Protein AF-A0A8S1ILT7-F1 (afdb_monomer_lite)

pLDDT: mean 79.47, std 19.2, range [24.28, 98.06]

Foldseek 3Di:
DDDDDDDPPDDDDDDDDDDDDDDDDDDDDDPDDPDFFFLVNLCVVVVLVVQCVLCVLLVNNVVSVDDPQQKEAAREHPPQVQVVQVVVVHHVVLCVVFSLVSNLSNQLRQQRIFDQDPVVSHYDWPVNDDAQDWTATSHPPRFTWGWHADPVGWIWTDAAPGIWTFPATFSDGRNYGYTYTHHGDDHYPCSVVSVVVSPPPDPDQWDKDKDPLWDFDAAFDDKDAADDPVVLVVVQSVDPQFFKKKAQQDCVAFDDDPDDGHHHRIMTGGHDPCVVVVHDTHTPDRDPPRRMMMIGIDD

InterPro domains:
  IPR000782 FAS1 domain [PF02469] (47-187)
  IPR000782 FAS1 domain [PS50213] (35-185)
  IPR003609 PAN/Apple domain [PF14295] (225-255)
  IPR036378 FAS1 domain superfamily [G3DSA:2.30.180.10] (38-191)
  IPR036378 FAS1 domain superfamily [SSF82153] (40-188)

Structure (mmCIF, N/CA/C/O backbone):
data_AF-A0A8S1ILT7-F1
#
_entry.id   AF-A0A8S1ILT7-F1
#
loop_
_atom_site.group_PDB
_atom_site.id
_atom_site.type_symbol
_atom_site.label_atom_id
_atom_site.label_alt_id
_atom_site.label_comp_id
_atom_site.label_asym_id
_atom_site.label_entity_id
_atom_site.label_seq_id
_atom_site.pdbx_PDB_ins_code
_atom_site.Cartn_x
_atom_site.Cartn_y
_atom_site.Cartn_z
_atom_site.occupancy
_atom_site.B_iso_or_equiv
_atom_site.auth_seq_id
_atom_site.auth_comp_id
_atom_site.auth_asym_id
_atom_site.auth_atom_id
_atom_site.pdbx_PDB_model_num
ATOM 1 N N . MET A 1 1 ? -38.946 -2.086 31.628 1.00 33.66 1 MET A N 1
ATOM 2 C CA . MET A 1 1 ? -38.217 -2.003 30.345 1.00 33.66 1 MET A CA 1
ATOM 3 C C . MET A 1 1 ? -38.531 -0.660 29.712 1.00 33.66 1 MET A C 1
ATOM 5 O O . MET A 1 1 ? -39.671 -0.426 29.343 1.00 33.66 1 MET A O 1
ATOM 9 N N . LEU A 1 2 ? -37.546 0.233 29.681 1.00 24.28 2 LEU A N 1
ATOM 10 C CA . LEU A 1 2 ? -37.591 1.554 29.051 1.00 24.28 2 LEU A CA 1
ATOM 11 C C . LEU A 1 2 ? -36.511 1.543 27.962 1.00 24.28 2 LEU A C 1
ATOM 13 O O . LEU A 1 2 ? -35.368 1.241 28.306 1.00 24.28 2 LEU A O 1
ATOM 17 N N . PRO A 1 3 ? -36.816 1.836 26.688 1.00 29.77 3 PRO A N 1
ATOM 18 C CA . PRO A 1 3 ? -35.776 2.026 25.694 1.00 29.77 3 PRO A CA 1
ATOM 19 C C . PRO A 1 3 ? -35.322 3.491 25.675 1.00 29.77 3 PRO A C 1
ATOM 21 O O . PRO A 1 3 ? -36.123 4.426 25.633 1.00 29.77 3 PRO A O 1
ATOM 24 N N . ILE A 1 4 ? -34.003 3.657 25.725 1.00 27.45 4 ILE A N 1
ATOM 25 C CA . ILE A 1 4 ? -33.268 4.919 25.660 1.00 27.45 4 ILE A CA 1
ATOM 26 C C . ILE A 1 4 ? -33.321 5.441 24.215 1.00 27.45 4 ILE A C 1
ATOM 28 O O . ILE A 1 4 ? -32.916 4.750 23.283 1.00 27.45 4 ILE A O 1
ATOM 32 N N . ARG A 1 5 ? -33.824 6.668 24.026 1.00 27.41 5 ARG A N 1
ATOM 33 C CA . ARG A 1 5 ? -33.694 7.438 22.778 1.00 27.41 5 ARG A CA 1
ATOM 34 C C . ARG A 1 5 ? -32.297 8.061 22.734 1.00 27.41 5 ARG A C 1
ATOM 36 O O . ARG A 1 5 ? -32.003 8.920 23.560 1.00 27.41 5 ARG A O 1
ATOM 43 N N . LEU A 1 6 ? -31.472 7.682 21.758 1.00 28.53 6 LEU A N 1
ATOM 44 C CA . LEU A 1 6 ? -30.307 8.477 21.364 1.00 28.53 6 LEU A CA 1
ATOM 45 C C . LEU A 1 6 ? -30.763 9.544 20.361 1.00 28.53 6 LEU A C 1
ATOM 47 O O . LEU A 1 6 ? -31.364 9.236 19.332 1.00 28.53 6 LEU A O 1
ATOM 51 N N . SER A 1 7 ? -30.537 10.802 20.732 1.00 29.34 7 SER A N 1
ATOM 52 C CA . SER A 1 7 ? -30.836 11.999 19.947 1.00 29.34 7 SER A CA 1
ATOM 53 C C . SER A 1 7 ? -29.782 12.188 18.852 1.00 29.34 7 SER A C 1
ATOM 55 O O . SER A 1 7 ? -28.595 12.287 19.151 1.00 29.34 7 SER A O 1
ATOM 57 N N . LEU A 1 8 ? -30.225 12.249 17.594 1.00 34.25 8 LEU A N 1
ATOM 58 C CA . LEU A 1 8 ? -29.462 12.736 16.440 1.00 34.25 8 LEU A CA 1
ATOM 59 C C . LEU A 1 8 ? -30.001 14.125 16.072 1.00 34.25 8 LEU A C 1
ATOM 61 O O . LEU A 1 8 ? -30.719 14.293 15.089 1.00 34.25 8 LEU A O 1
ATOM 65 N N . GLU A 1 9 ? -29.692 15.127 16.884 1.00 33.31 9 GLU A N 1
ATOM 66 C CA . GLU A 1 9 ? -29.909 16.532 16.543 1.00 33.31 9 GLU A CA 1
ATOM 67 C C . GLU A 1 9 ? -28.537 17.178 16.352 1.00 33.31 9 GLU A C 1
ATOM 69 O O . GLU A 1 9 ? -27.823 17.339 17.335 1.00 33.31 9 GLU A O 1
ATOM 74 N N . ASN A 1 10 ? -28.151 17.469 15.095 1.00 30.06 10 ASN A N 1
ATOM 75 C CA . ASN A 1 10 ? -27.367 18.655 14.669 1.00 30.06 10 ASN A CA 1
ATOM 76 C C . ASN A 1 10 ? -26.699 18.544 13.277 1.00 30.06 10 ASN A C 1
ATOM 78 O O . ASN A 1 10 ? -25.595 19.041 13.081 1.00 30.06 10 ASN A O 1
ATOM 82 N N . TYR A 1 11 ? -27.379 18.006 12.259 1.00 33.50 11 TYR A N 1
ATOM 83 C CA . TYR A 1 11 ? -26.944 18.195 10.865 1.00 33.50 11 TYR A CA 1
ATOM 84 C C . TYR A 1 11 ? -28.116 18.693 10.015 1.00 33.50 11 TYR A C 1
ATOM 86 O O . TYR A 1 11 ? -28.945 17.922 9.539 1.00 33.50 11 TYR A O 1
ATOM 94 N N . LYS A 1 12 ? -28.231 20.022 9.883 1.00 25.25 12 LYS A N 1
ATOM 95 C CA . LYS A 1 12 ? -29.233 20.677 9.032 1.00 25.25 12 LYS A CA 1
ATOM 96 C C . LYS A 1 12 ? -28.671 20.868 7.621 1.00 25.25 12 LYS A C 1
ATOM 98 O O . LYS A 1 12 ? -27.901 21.794 7.388 1.00 25.25 12 LYS A O 1
ATOM 103 N N . CYS A 1 13 ? -29.121 20.054 6.670 1.00 29.28 13 CYS A N 1
ATOM 104 C CA . CYS A 1 13 ? -29.153 20.447 5.262 1.00 29.28 13 CYS A CA 1
ATOM 105 C C . CYS A 1 13 ? -30.395 21.323 5.048 1.00 29.28 13 CYS A C 1
ATOM 107 O O . CYS A 1 13 ? -31.518 20.868 5.259 1.00 29.28 13 CYS A O 1
ATOM 109 N N . ASN A 1 14 ? -30.213 22.585 4.655 1.00 32.44 14 ASN A N 1
ATOM 110 C CA . ASN A 1 14 ? -31.325 23.448 4.252 1.00 32.44 14 ASN A CA 1
ATOM 111 C C . ASN A 1 14 ? -31.826 23.012 2.869 1.00 32.44 14 ASN A C 1
ATOM 113 O O . ASN A 1 14 ? -31.239 23.392 1.859 1.00 32.44 14 ASN A O 1
ATOM 117 N N . LEU A 1 15 ? -32.911 22.237 2.818 1.00 36.53 15 LEU A N 1
ATOM 118 C CA . LEU A 1 15 ? -33.649 21.951 1.586 1.00 36.53 15 LEU A CA 1
ATOM 119 C C . LEU A 1 15 ? -35.161 22.080 1.824 1.00 36.53 15 LEU A C 1
ATOM 121 O O . LEU A 1 15 ? -35.660 21.833 2.920 1.00 36.53 15 LEU A O 1
ATOM 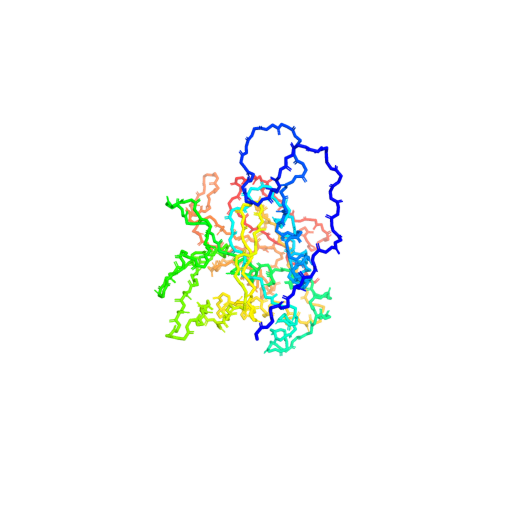125 N N . SER A 1 16 ? -35.860 22.539 0.782 1.00 30.39 16 SER A N 1
ATOM 126 C CA . SER A 1 16 ? -37.288 22.885 0.774 1.00 30.39 16 SER A CA 1
ATOM 127 C C . SER A 1 16 ? -38.207 21.693 1.126 1.00 30.39 16 SER A C 1
ATOM 129 O O . SER A 1 16 ? -37.784 20.542 1.012 1.00 30.39 16 SER A O 1
ATOM 131 N N . PRO A 1 17 ? -39.468 21.937 1.539 1.00 34.69 17 PRO A N 1
ATOM 132 C CA . PRO A 1 17 ? -40.251 21.046 2.405 1.00 34.69 17 PRO A CA 1
ATOM 133 C C . PRO A 1 17 ? -40.881 19.818 1.722 1.00 34.69 17 PRO A C 1
ATOM 135 O O . PRO A 1 17 ? -41.864 19.275 2.216 1.00 34.69 17 PRO A O 1
ATOM 138 N N . SER A 1 18 ? -40.331 19.334 0.612 1.00 31.25 18 SER A N 1
ATOM 139 C CA . SER A 1 18 ? -40.878 18.175 -0.095 1.00 31.25 18 SER A CA 1
ATOM 140 C C . SER A 1 18 ? -39.788 17.219 -0.570 1.00 31.25 18 SER A C 1
ATOM 142 O O . SER A 1 18 ? -39.565 17.107 -1.768 1.00 31.25 18 SER A O 1
ATOM 144 N N . MET A 1 19 ? -39.101 16.534 0.348 1.00 30.20 19 MET A N 1
ATOM 145 C CA . MET A 1 19 ? -38.668 15.142 0.143 1.00 30.20 19 MET A CA 1
ATOM 146 C C . MET A 1 19 ? -37.999 14.571 1.397 1.00 30.20 19 MET A C 1
ATOM 148 O O . MET A 1 19 ? -37.060 15.116 1.969 1.00 30.20 19 MET A O 1
ATOM 152 N N . THR A 1 20 ? -38.545 13.443 1.823 1.00 33.09 20 THR A N 1
ATOM 153 C CA . THR A 1 20 ? -38.159 12.629 2.968 1.00 33.09 20 THR A CA 1
ATOM 154 C C . THR A 1 20 ? -36.851 11.884 2.679 1.00 33.09 20 THR A C 1
ATOM 156 O O . THR A 1 20 ? -36.783 11.172 1.688 1.00 33.09 20 THR A O 1
ATOM 159 N N . ARG A 1 21 ? -35.860 12.015 3.577 1.00 35.75 21 ARG A N 1
ATOM 160 C CA . ARG A 1 21 ? -34.699 11.121 3.816 1.00 35.75 21 ARG A CA 1
ATOM 161 C C . ARG A 1 21 ? -33.976 10.552 2.578 1.00 35.75 21 ARG A C 1
ATOM 163 O O . ARG A 1 21 ? -34.392 9.537 2.034 1.00 35.75 21 ARG A O 1
ATOM 170 N N . CYS A 1 22 ? -32.777 11.055 2.279 1.00 32.94 22 CYS A N 1
ATOM 171 C CA . CYS A 1 22 ? -31.805 10.282 1.498 1.00 32.94 22 CYS A CA 1
ATOM 172 C C . CYS A 1 22 ? -31.135 9.234 2.402 1.00 32.94 22 CYS A C 1
ATOM 174 O O . CYS A 1 22 ? -30.107 9.494 3.021 1.00 32.94 22 CYS A O 1
ATOM 176 N N . ALA A 1 23 ? -31.747 8.055 2.494 1.00 39.69 23 ALA A N 1
ATOM 177 C CA . ALA A 1 23 ? -31.065 6.820 2.850 1.00 39.69 23 ALA A CA 1
ATOM 178 C C . ALA A 1 23 ? -30.830 6.036 1.550 1.00 39.69 23 ALA A C 1
ATOM 180 O O . ALA A 1 23 ? -31.793 5.590 0.938 1.00 39.69 23 ALA A O 1
ATOM 181 N N . GLY A 1 24 ? -29.566 5.878 1.151 1.00 41.56 24 GLY A N 1
ATOM 182 C CA . GLY A 1 24 ? -29.148 4.954 0.091 1.00 41.56 24 GLY A CA 1
ATOM 183 C C . GLY A 1 24 ? -29.362 5.424 -1.357 1.00 41.56 24 GLY A C 1
ATOM 184 O O . GLY A 1 24 ? -30.447 5.832 -1.746 1.00 41.56 24 GLY A O 1
ATOM 185 N N . PHE A 1 25 ? -28.297 5.257 -2.149 1.00 35.91 25 PHE A N 1
ATOM 186 C CA . PHE A 1 25 ? -28.194 5.333 -3.614 1.00 35.91 25 PHE A CA 1
ATOM 187 C C . PHE A 1 25 ? -28.337 6.709 -4.292 1.00 35.91 25 PHE A C 1
ATOM 189 O O . PHE A 1 25 ? -29.427 7.210 -4.544 1.00 35.91 25 PHE A O 1
ATOM 196 N N . CYS A 1 26 ? -27.195 7.244 -4.740 1.00 37.19 26 CYS A N 1
ATOM 197 C CA . CYS A 1 26 ? -27.122 8.169 -5.871 1.00 37.19 26 CYS A CA 1
ATOM 198 C C . CYS A 1 26 ? -26.646 7.384 -7.103 1.00 37.19 26 CYS A C 1
ATOM 200 O O . CYS A 1 26 ? -25.460 7.077 -7.212 1.00 37.19 26 CYS A O 1
ATOM 202 N N . GLN A 1 27 ? -27.538 7.095 -8.056 1.00 33.69 27 GLN A N 1
ATOM 203 C CA . GLN A 1 27 ? -27.125 6.792 -9.427 1.00 33.69 27 GLN A CA 1
ATOM 204 C C . GLN A 1 27 ? -27.849 7.670 -10.460 1.00 33.69 27 GLN A C 1
ATOM 206 O O . GLN A 1 27 ? -29.024 7.488 -10.745 1.00 33.69 27 GLN A O 1
ATOM 211 N N . ILE A 1 28 ? -27.015 8.546 -11.040 1.00 51.72 28 ILE A N 1
ATOM 212 C CA . ILE A 1 28 ? -26.880 8.977 -12.444 1.00 51.72 28 ILE A CA 1
ATOM 213 C C . ILE A 1 28 ? -27.987 9.867 -13.028 1.00 51.72 28 ILE A C 1
ATOM 215 O O . ILE A 1 28 ? -29.174 9.653 -12.850 1.00 51.72 28 ILE A O 1
ATOM 219 N N . THR A 1 29 ? -27.532 10.832 -13.835 1.00 40.16 29 THR A N 1
ATOM 220 C CA . THR A 1 29 ? -28.280 11.820 -14.627 1.00 40.16 29 THR A CA 1
ATOM 221 C C . THR A 1 29 ? -28.810 13.012 -13.839 1.00 40.16 29 THR A C 1
ATOM 223 O O . THR A 1 29 ? -29.983 13.098 -13.528 1.00 40.16 29 THR A O 1
ATOM 226 N N . CYS A 1 30 ? -27.934 13.970 -13.543 1.00 35.50 30 CYS A N 1
ATOM 227 C CA . CYS A 1 30 ? -28.141 15.394 -13.832 1.00 35.50 30 CYS A CA 1
ATOM 228 C C . CYS A 1 30 ? -26.902 16.160 -13.361 1.00 35.50 30 CYS A C 1
ATOM 230 O O . CYS A 1 30 ? -26.349 15.882 -12.299 1.00 35.50 30 CYS A O 1
ATOM 232 N N . GLY A 1 31 ? -26.424 17.097 -14.178 1.00 39.88 31 GLY A N 1
ATOM 233 C CA . GLY A 1 31 ? -25.316 17.967 -13.803 1.00 39.88 31 GLY A CA 1
ATOM 234 C C . GLY A 1 31 ? -25.598 18.666 -12.469 1.00 39.88 31 GLY A C 1
ATOM 235 O O . GLY A 1 31 ? -26.679 19.215 -12.285 1.00 39.88 31 GLY A O 1
ATOM 236 N N . ARG A 1 32 ? -24.601 18.650 -11.574 1.00 44.56 32 ARG A N 1
ATOM 237 C CA . ARG A 1 32 ? -24.590 19.247 -10.222 1.00 44.56 32 ARG A CA 1
ATOM 238 C C . ARG A 1 32 ? -25.516 18.584 -9.188 1.00 44.56 32 ARG A C 1
ATOM 240 O O . ARG A 1 32 ? -26.501 19.171 -8.755 1.00 44.56 32 ARG A O 1
ATOM 247 N N . CYS A 1 33 ? -25.113 17.415 -8.693 1.00 46.97 33 CYS A N 1
ATOM 248 C CA . CYS A 1 33 ? -25.454 16.986 -7.333 1.00 46.97 33 CYS A CA 1
ATOM 249 C C . CYS A 1 33 ? -24.202 17.087 -6.449 1.00 46.97 33 CYS A C 1
ATOM 251 O O . CYS A 1 33 ? -23.220 16.400 -6.716 1.00 46.97 33 CYS A O 1
ATOM 253 N N . ASP A 1 34 ? -24.252 17.876 -5.375 1.00 54.28 34 ASP A N 1
ATOM 254 C CA . ASP A 1 34 ? -23.184 17.991 -4.361 1.00 54.28 34 ASP A CA 1
ATOM 255 C C . ASP A 1 34 ? -23.211 16.846 -3.317 1.00 54.28 34 ASP A C 1
ATOM 257 O O . ASP A 1 34 ? -22.912 17.049 -2.143 1.00 54.28 34 ASP A O 1
ATOM 261 N N . CYS A 1 35 ? -23.633 15.625 -3.668 1.00 58.59 35 CYS A N 1
ATOM 262 C CA . CYS A 1 35 ? -24.046 14.641 -2.649 1.00 58.59 35 CYS A CA 1
ATOM 263 C C . CYS A 1 35 ? -23.540 13.213 -2.870 1.00 58.59 35 CYS A C 1
ATOM 265 O O . CYS A 1 35 ? -24.314 12.260 -2.811 1.00 58.59 35 CYS A O 1
ATOM 267 N N . CYS A 1 36 ? -22.235 13.037 -3.067 1.00 70.25 36 CYS A N 1
ATOM 268 C CA . CYS A 1 36 ? -21.615 11.727 -2.891 1.00 70.25 36 CYS A CA 1
ATOM 269 C C . CYS A 1 36 ? -20.354 11.867 -2.040 1.00 70.25 36 CYS A C 1
ATOM 271 O O . CYS A 1 36 ? -19.424 12.574 -2.424 1.00 70.25 36 CYS A O 1
ATOM 273 N N . ARG A 1 37 ? -20.330 11.226 -0.864 1.00 83.25 37 ARG A N 1
ATOM 274 C CA . ARG A 1 37 ? -19.165 11.266 0.032 1.00 83.25 37 ARG A CA 1
ATOM 275 C C . ARG A 1 37 ? -17.999 10.545 -0.640 1.00 83.25 37 ARG A C 1
ATOM 277 O O . ARG A 1 37 ? -18.145 9.411 -1.099 1.00 83.25 37 ARG A O 1
ATOM 284 N N . THR A 1 38 ? -16.855 11.214 -0.709 1.00 90.06 38 THR A N 1
ATOM 285 C CA . THR A 1 38 ? -15.593 10.600 -1.130 1.00 90.06 38 THR A CA 1
ATOM 286 C C . THR A 1 38 ? -15.109 9.628 -0.054 1.00 90.06 38 THR A C 1
ATOM 288 O O . THR A 1 38 ? -15.512 9.736 1.106 1.00 90.06 38 THR A O 1
ATOM 291 N N . LEU A 1 39 ? -14.222 8.696 -0.412 1.00 92.00 39 LEU A N 1
ATOM 292 C CA . LEU A 1 39 ? -13.581 7.811 0.569 1.00 92.00 39 LEU A CA 1
ATOM 293 C C . LEU A 1 39 ? -12.819 8.624 1.624 1.00 92.00 39 LEU A C 1
ATOM 295 O O . LEU A 1 39 ? -12.846 8.274 2.798 1.00 92.00 39 LEU A O 1
ATOM 299 N N . ARG A 1 40 ? -12.249 9.775 1.238 1.00 93.19 40 ARG A N 1
ATOM 300 C CA . ARG A 1 40 ? -11.671 10.741 2.181 1.00 93.19 40 ARG A CA 1
ATOM 301 C C . ARG A 1 40 ? -12.679 11.243 3.210 1.00 93.19 40 ARG A C 1
ATOM 303 O O . ARG A 1 40 ? -12.379 11.225 4.396 1.00 93.19 40 ARG A O 1
ATOM 310 N N . ASN A 1 41 ? -13.849 11.710 2.773 1.00 91.44 41 ASN A N 1
ATOM 311 C CA . ASN A 1 41 ? -14.853 12.249 3.693 1.00 91.44 41 ASN A CA 1
ATOM 312 C C . ASN A 1 41 ? -15.340 11.163 4.656 1.00 91.44 41 ASN A C 1
ATOM 314 O O . ASN A 1 41 ? -15.490 11.424 5.843 1.00 91.44 41 ASN A O 1
ATOM 318 N N . VAL A 1 42 ? -15.534 9.940 4.152 1.00 93.81 42 VAL A N 1
ATOM 319 C CA . VAL A 1 42 ? -15.883 8.791 4.996 1.00 93.81 42 VAL A CA 1
ATOM 320 C C . VAL A 1 42 ? -14.786 8.524 6.022 1.00 93.81 42 VAL A C 1
ATOM 322 O O . VAL A 1 42 ? -15.084 8.485 7.206 1.00 93.81 42 VAL A O 1
ATOM 325 N N . ALA A 1 43 ? -13.525 8.424 5.600 1.00 95.88 43 ALA A N 1
ATOM 326 C CA . ALA A 1 43 ? -12.408 8.194 6.510 1.00 95.88 43 ALA A CA 1
ATOM 327 C C . ALA A 1 43 ? -12.307 9.275 7.602 1.00 95.88 43 ALA A C 1
ATOM 329 O O . ALA A 1 43 ? -12.149 8.942 8.772 1.00 95.88 43 ALA A O 1
ATOM 330 N N . THR A 1 44 ? -12.453 10.554 7.247 1.00 94.25 44 THR A N 1
ATOM 331 C CA . THR A 1 44 ? -12.422 11.666 8.211 1.00 94.25 44 THR A CA 1
ATOM 332 C C . THR A 1 44 ? -13.560 11.586 9.228 1.00 94.25 44 THR A C 1
ATOM 334 O O . THR A 1 44 ? -13.316 11.741 10.423 1.00 94.25 44 THR A O 1
ATOM 337 N N . ASP A 1 45 ? -14.789 11.326 8.777 1.00 93.62 45 ASP A N 1
ATOM 338 C CA . ASP A 1 45 ? -15.964 11.266 9.656 1.00 93.62 45 ASP A CA 1
ATOM 339 C C . ASP A 1 45 ? -15.921 10.049 10.597 1.00 93.62 45 ASP A C 1
ATOM 341 O O . ASP A 1 45 ? -16.395 10.126 11.728 1.00 93.62 45 ASP A O 1
ATOM 345 N N . GLU A 1 46 ? -15.312 8.945 10.153 1.00 95.75 46 GLU A N 1
ATOM 346 C CA . GLU A 1 46 ? -15.059 7.746 10.967 1.00 95.75 46 GLU A CA 1
ATOM 347 C C . GLU A 1 46 ? -13.790 7.874 11.836 1.00 95.75 46 GLU A C 1
ATOM 349 O O . GLU A 1 46 ? -13.383 6.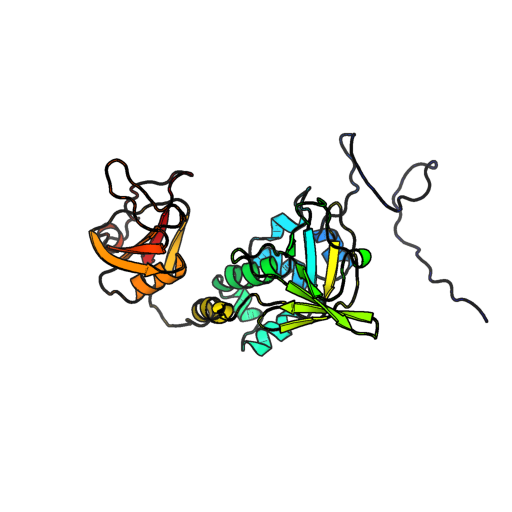929 12.508 1.00 95.75 46 GLU A O 1
ATOM 354 N N . GLY A 1 47 ? -13.137 9.042 11.835 1.00 95.94 47 GLY A N 1
ATOM 355 C CA . GLY A 1 47 ? -11.969 9.317 12.667 1.00 95.94 47 GLY A CA 1
ATOM 356 C C . GLY A 1 47 ? -10.677 8.636 12.208 1.00 95.94 47 GLY A C 1
ATOM 357 O O . GLY A 1 47 ? -9.736 8.567 12.989 1.00 95.94 47 GLY A O 1
ATOM 358 N N . LEU A 1 48 ? -10.584 8.170 10.961 1.00 96.88 48 LEU A N 1
ATOM 359 C CA . LEU A 1 48 ? -9.417 7.489 10.380 1.00 96.88 48 LEU A CA 1
ATOM 360 C C . LEU A 1 48 ? -8.384 8.485 9.821 1.00 96.88 48 LEU A C 1
ATOM 362 O O . LEU A 1 48 ? -7.931 8.376 8.680 1.00 96.88 48 LEU A O 1
ATOM 366 N N . SER A 1 49 ? -8.019 9.499 10.605 1.00 95.00 49 SER A N 1
ATOM 367 C CA . SER A 1 49 ? -7.078 10.544 10.176 1.00 95.00 49 SER A CA 1
ATOM 368 C C . SER A 1 49 ? -5.694 9.996 9.819 1.00 95.00 49 SER A C 1
ATOM 370 O O . SER A 1 49 ? -5.045 10.520 8.918 1.00 95.00 49 SER A O 1
ATOM 372 N N . GLU A 1 50 ? -5.255 8.929 10.490 1.00 93.94 50 GLU A N 1
ATOM 373 C CA . GLU A 1 50 ? -3.972 8.272 10.216 1.00 93.94 50 GLU A CA 1
ATOM 374 C C . GLU A 1 50 ? -3.965 7.572 8.851 1.00 93.94 50 GLU A C 1
ATOM 376 O O . GLU A 1 50 ? -2.993 7.677 8.107 1.00 93.94 50 GLU A O 1
ATOM 381 N N . LEU A 1 51 ? -5.081 6.936 8.478 1.00 95.62 51 LEU A N 1
ATOM 382 C CA . LEU A 1 51 ? -5.267 6.360 7.146 1.00 95.62 51 LEU A CA 1
ATOM 383 C C . LEU A 1 51 ? -5.179 7.449 6.072 1.00 95.62 51 LEU A C 1
ATOM 385 O O . LEU A 1 51 ? -4.450 7.299 5.094 1.00 95.62 51 LEU A O 1
ATOM 389 N N . VAL A 1 52 ? -5.898 8.563 6.260 1.00 94.69 52 VAL A N 1
ATOM 390 C CA . VAL A 1 52 ? -5.868 9.693 5.317 1.00 94.69 52 VAL A CA 1
ATOM 391 C C . VAL A 1 52 ? -4.443 10.227 5.165 1.00 94.69 52 VAL A C 1
ATOM 393 O O . VAL A 1 52 ? -3.982 10.412 4.042 1.00 94.69 52 VAL A O 1
ATOM 396 N N . TRP A 1 53 ? -3.729 10.422 6.273 1.00 92.19 53 TRP A N 1
ATOM 397 C CA . TRP A 1 53 ? -2.334 10.865 6.276 1.00 92.19 53 TRP A CA 1
ATOM 398 C C . TRP A 1 53 ? -1.400 9.890 5.542 1.00 92.19 53 TRP A C 1
ATOM 400 O O . TRP A 1 53 ? -0.591 10.323 4.721 1.00 92.19 53 TRP A O 1
ATOM 410 N N . ALA A 1 54 ? -1.553 8.579 5.752 1.00 91.81 54 ALA A N 1
ATOM 411 C CA . ALA A 1 54 ? -0.737 7.568 5.080 1.00 91.81 54 ALA A CA 1
ATOM 412 C C . ALA A 1 54 ? -0.950 7.586 3.554 1.00 91.81 54 ALA A C 1
ATOM 414 O O . ALA A 1 54 ? 0.008 7.492 2.779 1.00 91.81 54 ALA A O 1
ATOM 415 N N . PHE A 1 55 ? -2.196 7.765 3.103 1.00 92.06 55 PHE A N 1
ATOM 416 C CA . PHE A 1 55 ? -2.511 7.955 1.685 1.00 92.06 55 PHE A CA 1
ATOM 417 C C . PHE A 1 55 ? -1.856 9.219 1.110 1.00 92.06 55 PHE A C 1
ATOM 419 O O . PHE A 1 55 ? -1.369 9.190 -0.018 1.00 92.06 55 PHE A O 1
ATOM 426 N N . GLU A 1 56 ? -1.803 10.319 1.862 1.00 88.06 56 GLU A N 1
ATOM 427 C CA . GLU A 1 56 ? -1.154 11.553 1.399 1.00 88.06 56 GLU A CA 1
ATOM 428 C C . GLU A 1 56 ? 0.357 11.394 1.240 1.00 88.06 56 GLU A C 1
ATOM 430 O O . GLU A 1 56 ? 0.894 11.685 0.171 1.00 88.06 56 GLU A O 1
ATOM 435 N N . ILE A 1 57 ? 1.045 10.887 2.266 1.00 83.12 57 ILE A N 1
ATOM 436 C CA . ILE A 1 57 ? 2.507 10.738 2.226 1.00 83.12 57 ILE A CA 1
ATOM 437 C C . ILE A 1 57 ? 2.944 9.725 1.167 1.00 83.12 57 ILE A C 1
ATOM 439 O O . ILE A 1 57 ? 3.982 9.909 0.536 1.00 83.12 57 ILE A O 1
ATOM 443 N N . SER A 1 58 ? 2.143 8.688 0.913 1.00 86.19 58 SER A N 1
ATOM 444 C CA . SER A 1 58 ? 2.417 7.720 -0.157 1.00 86.19 58 SER A CA 1
ATOM 445 C C . SER A 1 58 ? 2.153 8.245 -1.574 1.00 86.19 58 SER A C 1
ATOM 447 O O . SER A 1 58 ? 2.419 7.541 -2.548 1.00 86.19 58 SER A O 1
ATOM 449 N N . GLY A 1 59 ? 1.627 9.468 -1.722 1.00 86.06 59 GLY A N 1
ATOM 450 C CA . GLY A 1 59 ? 1.245 10.040 -3.017 1.00 86.06 59 GLY A CA 1
ATOM 451 C C . GLY A 1 59 ? -0.059 9.471 -3.594 1.00 86.06 59 GLY A C 1
ATOM 452 O O . GLY A 1 59 ? -0.434 9.803 -4.719 1.00 86.06 59 GLY A O 1
ATOM 453 N N . LEU A 1 60 ? -0.777 8.644 -2.829 1.00 87.69 60 LEU A N 1
ATOM 454 C CA . LEU A 1 60 ? -2.048 8.025 -3.211 1.00 87.69 60 LEU A CA 1
ATOM 455 C C . LEU A 1 60 ? -3.274 8.861 -2.795 1.00 87.69 60 LEU A C 1
ATOM 457 O O . LEU A 1 60 ? -4.403 8.503 -3.125 1.00 87.69 60 LEU A O 1
ATOM 461 N N . GLY A 1 61 ? -3.087 9.990 -2.105 1.00 86.94 61 GLY A N 1
ATOM 462 C CA . GLY A 1 61 ? -4.161 10.809 -1.525 1.00 86.94 61 GLY A CA 1
ATOM 463 C C . GLY A 1 61 ? -5.228 11.280 -2.517 1.00 86.94 61 GLY A C 1
ATOM 464 O O . GLY A 1 61 ? -6.400 11.422 -2.151 1.00 86.94 61 GLY A O 1
ATOM 465 N N . ASN A 1 62 ? -4.862 11.451 -3.791 1.00 85.25 62 ASN A N 1
ATOM 466 C CA . ASN A 1 62 ? -5.806 11.788 -4.858 1.00 85.25 62 ASN A CA 1
ATOM 467 C C . ASN A 1 62 ? -6.840 10.678 -5.109 1.00 85.25 62 ASN A C 1
ATOM 469 O O . ASN A 1 62 ? -7.981 10.989 -5.451 1.00 85.25 62 ASN A O 1
ATOM 473 N N . LEU A 1 63 ? -6.487 9.406 -4.886 1.00 88.75 63 LEU A N 1
ATOM 474 C CA . LEU A 1 63 ? -7.401 8.273 -5.066 1.00 88.75 63 LEU A CA 1
ATOM 475 C C . LEU A 1 63 ? -8.582 8.341 -4.095 1.00 88.75 63 LEU A C 1
ATOM 477 O O . LEU A 1 63 ? -9.717 8.100 -4.495 1.00 88.75 63 LEU A O 1
ATOM 481 N N . LEU A 1 64 ? -8.361 8.790 -2.854 1.00 89.00 64 LEU A N 1
ATOM 482 C CA . LEU A 1 64 ? -9.437 8.943 -1.865 1.00 89.00 64 LEU A CA 1
ATOM 483 C C . LEU A 1 64 ? -10.514 9.957 -2.283 1.00 89.00 64 LEU A C 1
ATOM 485 O O . LEU A 1 64 ? -11.627 9.920 -1.756 1.00 89.00 64 LEU A O 1
ATOM 489 N N . ASN A 1 65 ? -10.190 10.857 -3.215 1.00 86.56 65 ASN A N 1
ATOM 490 C CA . ASN A 1 65 ? -11.108 11.841 -3.787 1.00 86.56 65 ASN A CA 1
ATOM 491 C C . ASN A 1 65 ? -11.604 11.456 -5.188 1.00 86.56 65 ASN A C 1
ATOM 493 O O . ASN A 1 65 ? -12.448 12.164 -5.739 1.00 86.56 65 ASN A O 1
ATOM 497 N N . ALA A 1 66 ? -11.085 10.375 -5.779 1.00 81.19 66 ALA A N 1
ATOM 498 C CA . ALA A 1 66 ? -11.346 10.031 -7.165 1.00 81.19 66 ALA A CA 1
ATOM 499 C C . ALA A 1 66 ? -12.823 9.638 -7.363 1.00 81.19 66 ALA A C 1
ATOM 501 O O . ALA A 1 66 ? -13.295 8.648 -6.788 1.00 81.19 66 ALA A O 1
ATOM 502 N N . PRO A 1 67 ? -13.579 10.381 -8.193 1.00 70.50 67 PRO A N 1
ATOM 503 C CA . PRO A 1 67 ? -14.952 10.024 -8.497 1.00 70.50 67 PRO A CA 1
ATOM 504 C C . PRO A 1 67 ? -14.927 8.782 -9.384 1.00 70.50 67 PRO A C 1
ATOM 506 O O . PRO A 1 67 ? -14.476 8.847 -10.523 1.00 70.50 67 PRO A O 1
ATOM 509 N N . GLY A 1 68 ? -15.396 7.641 -8.883 1.00 73.19 68 GLY A N 1
ATOM 510 C CA . GLY A 1 68 ? -15.353 6.410 -9.677 1.00 73.19 68 GLY A CA 1
ATOM 511 C C . GLY A 1 68 ? -14.552 5.269 -9.086 1.00 73.19 68 GLY A C 1
ATOM 512 O O . GLY A 1 68 ? -14.634 4.184 -9.644 1.00 73.19 68 GLY A O 1
ATOM 513 N N . TRP A 1 69 ? -13.788 5.495 -8.016 1.00 85.56 69 TRP A N 1
ATOM 514 C CA . TRP A 1 69 ? -12.927 4.449 -7.478 1.00 85.56 69 TRP A CA 1
ATOM 515 C C . TRP A 1 69 ? -13.757 3.366 -6.777 1.00 85.56 69 TRP A C 1
ATOM 517 O O . TRP A 1 69 ? -14.287 3.571 -5.685 1.00 85.56 69 TRP A O 1
ATOM 527 N N . GLU A 1 70 ? -13.927 2.245 -7.477 1.00 89.19 70 GLU A N 1
ATOM 528 C CA . GLU A 1 70 ? -14.748 1.102 -7.077 1.00 89.19 70 GLU A CA 1
ATOM 529 C C . GLU A 1 70 ? -13.899 0.094 -6.298 1.00 89.19 70 GLU A C 1
ATOM 531 O O . GLU A 1 70 ? -13.374 -0.863 -6.863 1.00 89.19 70 GLU A O 1
ATOM 536 N N . VAL A 1 71 ? -13.729 0.347 -4.997 1.00 93.12 71 VAL A N 1
ATOM 537 C CA . VAL A 1 71 ? -12.884 -0.460 -4.102 1.00 93.12 71 VAL A CA 1
ATOM 538 C C . VAL A 1 71 ? -13.469 -0.590 -2.699 1.00 93.12 71 VAL A C 1
ATOM 540 O O . VAL A 1 71 ? -14.246 0.260 -2.255 1.00 93.12 71 VAL A O 1
ATOM 543 N N . ALA A 1 72 ? -13.047 -1.626 -1.975 1.00 95.50 72 ALA A N 1
ATOM 544 C CA . ALA A 1 72 ? -13.204 -1.696 -0.524 1.00 95.50 72 ALA A CA 1
ATOM 545 C C . ALA A 1 72 ? -11.841 -1.471 0.139 1.00 95.50 72 ALA A C 1
ATOM 547 O O . ALA A 1 72 ? -10.890 -2.202 -0.125 1.00 95.50 72 ALA A O 1
ATOM 548 N N . ILE A 1 73 ? -11.732 -0.450 0.985 1.00 97.12 73 ILE A N 1
ATOM 549 C CA . ILE A 1 73 ? -10.511 -0.151 1.735 1.00 97.12 73 ILE A CA 1
ATOM 550 C C . ILE A 1 73 ? -10.596 -0.832 3.096 1.00 97.12 73 ILE A C 1
ATOM 552 O O . ILE A 1 73 ? -11.537 -0.602 3.855 1.00 97.12 73 ILE A O 1
ATOM 556 N N . LEU A 1 74 ? -9.583 -1.620 3.433 1.00 97.88 74 LEU A N 1
ATOM 557 C CA . LEU A 1 74 ? -9.335 -2.068 4.797 1.00 97.88 74 LEU A CA 1
ATOM 558 C C . LEU A 1 74 ? -8.606 -0.933 5.511 1.00 97.88 74 LEU A C 1
ATOM 560 O O . LEU A 1 74 ? -7.406 -0.756 5.336 1.00 97.88 74 LEU A O 1
ATOM 564 N N . GLY A 1 75 ? -9.363 -0.095 6.217 1.00 96.88 75 GLY A N 1
ATOM 565 C CA . GLY A 1 75 ? -8.873 1.114 6.867 1.00 96.88 75 GLY A CA 1
ATOM 566 C C . GLY A 1 75 ? -8.526 0.850 8.329 1.00 96.88 75 GLY A C 1
ATOM 567 O O . GLY A 1 75 ? -9.447 0.725 9.138 1.00 96.88 75 GLY A O 1
ATOM 568 N N . PRO A 1 76 ? -7.243 0.769 8.713 1.00 96.88 76 PRO A N 1
ATOM 569 C CA . PRO A 1 76 ? -6.889 0.498 10.096 1.00 96.88 76 PRO A CA 1
ATOM 570 C C . PRO A 1 76 ? -7.282 1.667 10.996 1.00 96.88 76 PRO A C 1
ATOM 572 O O . PRO A 1 76 ? -7.167 2.835 10.612 1.00 96.88 76 PRO A O 1
ATOM 575 N N . ARG A 1 77 ? -7.740 1.358 12.211 1.00 95.56 77 ARG A N 1
ATOM 576 C CA . ARG A 1 77 ? -7.993 2.369 13.247 1.00 95.56 77 ARG A CA 1
ATOM 577 C C . ARG A 1 77 ? -6.729 3.179 13.544 1.00 95.56 77 ARG A C 1
ATOM 579 O O . ARG A 1 77 ? -5.618 2.657 13.476 1.00 95.56 77 ARG A O 1
ATOM 586 N N . ASN A 1 78 ? -6.903 4.417 14.001 1.00 95.12 78 ASN A N 1
ATOM 587 C CA . ASN A 1 78 ? -5.773 5.224 14.464 1.00 95.12 78 ASN A CA 1
ATOM 588 C C . ASN A 1 78 ? -4.947 4.487 15.537 1.00 95.12 78 ASN A C 1
ATOM 590 O O . ASN A 1 78 ? -5.473 3.760 16.393 1.00 95.12 78 ASN A O 1
ATOM 594 N N . GLY A 1 79 ? -3.635 4.689 15.481 1.00 92.94 79 GLY A N 1
ATOM 595 C CA . GLY A 1 79 ? -2.626 4.020 16.287 1.00 92.94 79 GLY A CA 1
ATOM 596 C C . GLY A 1 79 ? -2.188 2.661 15.740 1.00 92.94 79 GLY A C 1
ATOM 597 O O . GLY A 1 79 ? -1.254 2.084 16.293 1.00 92.94 79 GLY A O 1
ATOM 598 N N . ALA A 1 80 ? -2.844 2.110 14.711 1.00 94.50 80 ALA A N 1
ATOM 599 C CA . ALA A 1 80 ? -2.407 0.865 14.074 1.00 94.50 80 ALA A CA 1
ATOM 600 C C . ALA A 1 80 ? -1.074 1.043 13.338 1.00 94.50 80 ALA A C 1
ATOM 602 O O . ALA A 1 80 ? -0.218 0.166 13.403 1.00 94.50 80 ALA A O 1
ATOM 603 N N . LEU A 1 81 ? -0.852 2.196 12.705 1.00 91.00 81 LEU A N 1
ATOM 604 C CA . LEU A 1 81 ? 0.407 2.486 12.033 1.00 91.00 81 LEU A CA 1
ATOM 605 C C . LEU A 1 81 ? 1.547 2.607 13.030 1.00 91.00 81 LEU A C 1
ATOM 607 O O . LEU A 1 81 ? 2.612 2.056 12.789 1.00 91.00 81 LEU A O 1
ATOM 611 N N . GLN A 1 82 ? 1.322 3.276 14.163 1.00 90.25 82 GLN A N 1
ATOM 612 C CA . GLN A 1 82 ? 2.332 3.350 15.217 1.00 90.25 82 GLN A CA 1
ATOM 613 C C . GLN A 1 82 ? 2.729 1.944 15.684 1.00 90.25 82 GLN A C 1
ATOM 615 O O . GLN A 1 82 ? 3.914 1.657 15.760 1.00 90.25 82 GLN A O 1
ATOM 620 N N . ARG A 1 83 ? 1.762 1.040 15.907 1.00 91.00 83 ARG A N 1
ATOM 621 C CA . ARG A 1 83 ? 2.060 -0.352 16.292 1.00 91.00 83 ARG A CA 1
ATOM 622 C C . ARG A 1 83 ? 2.827 -1.111 15.215 1.00 91.00 83 ARG A C 1
ATOM 624 O O . ARG A 1 83 ? 3.752 -1.852 15.545 1.00 91.00 83 ARG A O 1
ATOM 631 N N . LEU A 1 84 ? 2.473 -0.911 13.944 1.00 88.56 84 LEU A N 1
ATOM 632 C CA . LEU A 1 84 ? 3.232 -1.470 12.830 1.00 88.56 84 LEU A CA 1
ATOM 633 C C . LEU A 1 84 ? 4.677 -0.953 12.857 1.00 88.56 84 LEU A C 1
ATOM 635 O O . LEU A 1 84 ? 5.602 -1.758 12.868 1.00 88.56 84 LEU A O 1
ATOM 639 N N . LEU A 1 85 ? 4.880 0.364 12.916 1.00 88.50 85 LEU A N 1
ATOM 640 C CA . LEU A 1 85 ? 6.210 0.979 12.934 1.00 88.50 85 LEU A CA 1
ATOM 641 C C . LEU A 1 85 ? 7.031 0.524 14.147 1.00 88.50 85 LEU A C 1
ATOM 643 O O . LEU A 1 85 ? 8.175 0.112 13.967 1.00 88.50 85 LEU A O 1
ATOM 647 N N . ASP A 1 86 ? 6.432 0.480 15.339 1.00 88.31 86 ASP A N 1
ATOM 648 C CA . ASP A 1 86 ? 7.069 -0.014 16.564 1.00 88.31 86 ASP A CA 1
ATOM 649 C C . ASP A 1 86 ? 7.546 -1.463 16.394 1.00 88.31 86 ASP A C 1
ATOM 651 O O . ASP A 1 86 ? 8.674 -1.798 16.759 1.00 88.31 86 ASP A O 1
ATOM 655 N N . SER A 1 87 ? 6.715 -2.324 15.792 1.00 85.12 87 SER A N 1
ATOM 656 C CA . SER A 1 87 ? 7.074 -3.724 15.519 1.00 85.12 87 SER A CA 1
ATOM 657 C C . SER A 1 87 ? 8.228 -3.867 14.521 1.00 85.12 87 SER A C 1
ATOM 659 O O . SER A 1 87 ? 8.955 -4.860 14.553 1.00 85.12 87 SER A O 1
ATOM 661 N N . LEU A 1 88 ? 8.411 -2.862 13.662 1.00 83.19 88 LEU A N 1
ATOM 662 C CA . LEU A 1 88 ? 9.485 -2.776 12.676 1.00 83.19 88 LEU A CA 1
ATOM 663 C C . LEU A 1 88 ? 10.714 -2.011 13.200 1.00 83.19 88 LEU A C 1
ATOM 665 O O . LEU A 1 88 ? 11.725 -1.957 12.504 1.00 83.19 88 LEU A O 1
ATOM 669 N N . GLY A 1 89 ? 10.653 -1.442 14.410 1.00 83.50 89 GLY A N 1
ATOM 670 C CA . GLY A 1 89 ? 11.743 -0.676 15.017 1.00 83.50 89 GLY A CA 1
ATOM 671 C C . GLY A 1 89 ? 11.861 0.773 14.532 1.00 83.50 89 GLY A C 1
ATOM 672 O O . GLY A 1 89 ? 12.950 1.338 14.594 1.00 83.50 89 GLY A O 1
ATOM 673 N N . PHE A 1 90 ? 10.768 1.369 14.058 1.00 85.75 90 PHE A N 1
ATOM 674 C CA . PHE A 1 90 ? 10.719 2.739 13.546 1.00 85.75 90 PHE A CA 1
ATOM 675 C C . PHE A 1 90 ? 9.686 3.597 14.270 1.00 85.75 90 PHE A C 1
ATOM 677 O O . PHE A 1 90 ? 8.788 3.107 14.948 1.00 85.75 90 PHE A O 1
ATOM 684 N N . THR A 1 91 ? 9.787 4.903 14.065 1.00 85.31 91 THR A N 1
ATOM 685 C CA . THR A 1 91 ? 8.857 5.911 14.568 1.00 85.31 91 THR A CA 1
ATOM 686 C C . THR A 1 91 ? 8.146 6.629 13.422 1.00 85.31 91 THR A C 1
ATOM 688 O O . THR A 1 91 ? 8.600 6.631 12.277 1.00 85.31 91 THR A O 1
ATOM 691 N N . VAL A 1 92 ? 7.041 7.315 13.723 1.00 80.06 92 VAL A N 1
ATOM 692 C CA . VAL A 1 92 ? 6.374 8.204 12.752 1.00 80.06 92 VAL A CA 1
ATOM 693 C C . VAL A 1 92 ? 7.316 9.313 12.268 1.00 80.06 92 VAL A C 1
ATOM 695 O O . VAL A 1 92 ? 7.276 9.688 11.099 1.00 80.06 92 VAL A O 1
ATOM 698 N N . GLN A 1 93 ? 8.230 9.787 13.119 1.00 75.88 93 GLN A N 1
ATOM 699 C CA . GLN A 1 93 ? 9.224 10.784 12.723 1.00 75.88 93 GLN A CA 1
ATOM 700 C C . GLN A 1 93 ? 10.184 10.247 11.649 1.00 75.88 93 GLN A C 1
ATOM 702 O O . GLN A 1 93 ? 10.594 10.997 10.761 1.00 75.88 93 GLN A O 1
ATOM 707 N N . ASP A 1 94 ? 10.517 8.954 11.690 1.00 78.00 94 ASP A N 1
ATOM 708 C CA . ASP A 1 94 ? 11.332 8.307 10.655 1.00 78.00 94 ASP A CA 1
ATOM 709 C C . ASP A 1 94 ? 10.587 8.269 9.317 1.00 78.00 94 ASP A C 1
ATOM 711 O O . ASP A 1 94 ? 11.190 8.487 8.267 1.00 78.00 94 ASP A O 1
ATOM 715 N N . VAL A 1 95 ? 9.265 8.068 9.351 1.00 81.56 95 VAL A N 1
ATOM 716 C CA . VAL A 1 95 ? 8.400 8.132 8.163 1.00 81.56 95 VAL A CA 1
ATOM 717 C C . VAL A 1 95 ? 8.405 9.522 7.537 1.00 81.56 95 VAL A C 1
ATOM 719 O O . VAL A 1 95 ? 8.578 9.654 6.328 1.00 81.56 95 VAL A O 1
ATOM 722 N N . GLU A 1 96 ? 8.249 10.564 8.350 1.00 75.56 96 GLU A N 1
ATOM 723 C CA . GLU A 1 96 ? 8.191 11.946 7.861 1.00 75.56 96 GLU A CA 1
ATOM 724 C C . GLU A 1 96 ? 9.545 12.464 7.364 1.00 75.56 96 GLU A C 1
ATOM 726 O O . GLU A 1 96 ? 9.608 13.258 6.425 1.00 75.56 96 GLU A O 1
ATOM 731 N N . SER A 1 97 ? 10.637 12.023 7.988 1.00 71.25 97 SER A N 1
ATOM 732 C CA . SER A 1 97 ? 11.991 12.485 7.662 1.00 71.25 97 SER A CA 1
ATOM 733 C C . SER A 1 97 ? 12.648 11.719 6.513 1.00 71.25 97 SER A C 1
ATOM 735 O O . SER A 1 97 ? 13.618 12.212 5.933 1.00 71.25 97 SER A O 1
ATOM 737 N N . ASN A 1 98 ? 12.123 10.548 6.140 1.00 71.19 98 ASN A N 1
ATOM 738 C CA . ASN A 1 98 ? 12.672 9.719 5.074 1.00 71.19 98 ASN A CA 1
ATOM 739 C C . ASN A 1 98 ? 11.626 9.453 3.984 1.00 71.19 98 ASN A C 1
ATOM 741 O O . ASN A 1 98 ? 10.779 8.567 4.087 1.00 71.19 98 ASN A O 1
ATOM 745 N N . SER A 1 99 ? 11.757 10.181 2.872 1.00 72.06 99 SER A N 1
ATOM 746 C CA . SER A 1 99 ? 10.852 10.105 1.719 1.00 72.06 99 SER A CA 1
ATOM 747 C C . SER A 1 99 ? 10.737 8.712 1.091 1.00 72.06 99 SER A C 1
ATOM 749 O O . SER A 1 99 ? 9.772 8.447 0.373 1.00 72.06 99 SER A O 1
ATOM 751 N N . LYS A 1 100 ? 11.663 7.785 1.375 1.00 77.25 100 LYS A N 1
ATOM 752 C CA . LYS A 1 100 ? 11.568 6.392 0.913 1.00 77.25 100 LYS A CA 1
ATOM 753 C C . LYS A 1 100 ? 10.371 5.658 1.525 1.00 77.25 100 LYS A C 1
ATOM 755 O O . LYS A 1 100 ? 9.837 4.751 0.883 1.00 77.25 100 LYS A O 1
ATOM 760 N N . TRP A 1 101 ? 9.902 6.078 2.703 1.00 81.56 101 TRP A N 1
ATOM 761 C CA . TRP A 1 101 ? 8.699 5.526 3.329 1.00 81.56 101 TRP A CA 1
ATOM 762 C C . TRP A 1 101 ? 7.429 5.751 2.521 1.00 81.56 101 TRP A C 1
ATOM 764 O O . TRP A 1 101 ? 6.522 4.929 2.614 1.00 81.56 101 TRP A O 1
ATOM 774 N N . ALA A 1 102 ? 7.371 6.793 1.686 1.00 82.00 102 ALA A N 1
ATOM 775 C CA . ALA A 1 102 ? 6.232 7.024 0.800 1.00 82.00 102 ALA A CA 1
ATOM 776 C C . ALA A 1 102 ? 5.930 5.782 -0.054 1.00 82.00 102 ALA A C 1
ATOM 778 O O . ALA A 1 102 ? 4.782 5.353 -0.156 1.00 82.00 102 ALA A O 1
ATOM 779 N N . ARG A 1 103 ? 6.977 5.145 -0.598 1.00 81.38 103 ARG A N 1
ATOM 780 C CA . ARG A 1 103 ? 6.838 3.908 -1.375 1.00 81.38 103 ARG A CA 1
ATOM 781 C C . ARG A 1 103 ? 6.409 2.734 -0.496 1.00 81.38 103 ARG A C 1
ATOM 783 O O . ARG A 1 103 ? 5.514 1.996 -0.880 1.00 81.38 103 ARG A O 1
ATOM 790 N N . VAL A 1 104 ? 7.028 2.571 0.674 1.00 84.12 104 VAL A N 1
ATOM 791 C CA . VAL A 1 104 ? 6.733 1.454 1.592 1.00 84.12 104 VAL A CA 1
ATOM 792 C C . VAL A 1 104 ? 5.276 1.488 2.052 1.00 84.12 104 VAL A C 1
ATOM 794 O O . VAL A 1 104 ? 4.565 0.490 1.948 1.00 84.12 104 VAL A O 1
ATOM 797 N N . LEU A 1 105 ? 4.808 2.656 2.497 1.00 87.19 105 LEU A N 1
ATOM 798 C CA . LEU A 1 105 ? 3.415 2.853 2.882 1.00 87.19 105 LEU A CA 1
ATOM 799 C C . LEU A 1 105 ? 2.477 2.715 1.686 1.00 87.19 105 LEU A C 1
ATOM 801 O O . LEU A 1 105 ? 1.425 2.104 1.826 1.00 87.19 105 LEU A O 1
ATOM 805 N N . GLY A 1 106 ? 2.859 3.217 0.509 1.00 88.06 106 GLY A N 1
ATOM 806 C CA . GLY A 1 106 ? 2.061 3.063 -0.708 1.00 88.06 106 GLY A CA 1
ATOM 807 C C . GLY A 1 106 ? 1.772 1.600 -1.040 1.00 88.06 106 GL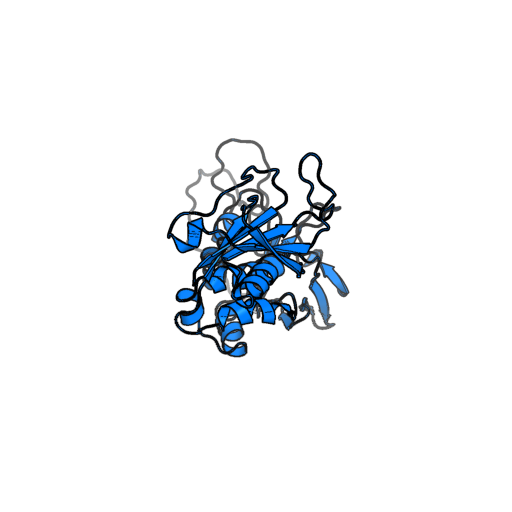Y A C 1
ATOM 808 O O . GLY A 1 106 ? 0.630 1.251 -1.323 1.00 88.06 106 GLY A O 1
ATOM 809 N N . GLU A 1 107 ? 2.773 0.730 -0.929 1.00 87.06 107 GLU A N 1
ATOM 810 C CA . GLU A 1 107 ? 2.606 -0.705 -1.168 1.00 87.06 107 GLU A CA 1
ATOM 811 C C . GLU A 1 107 ? 1.749 -1.397 -0.094 1.00 87.06 107 GLU A C 1
ATOM 813 O O . GLU A 1 107 ? 0.849 -2.172 -0.428 1.00 87.06 107 GLU A O 1
ATOM 818 N N . ALA A 1 108 ? 1.939 -1.067 1.189 1.00 89.25 108 ALA A N 1
ATOM 819 C CA . ALA A 1 108 ? 1.069 -1.571 2.259 1.00 89.25 108 ALA A CA 1
ATOM 820 C C . ALA A 1 108 ? -0.397 -1.124 2.074 1.00 89.25 108 ALA A C 1
ATOM 822 O O . ALA A 1 108 ? -1.334 -1.902 2.278 1.00 89.25 108 ALA A O 1
ATOM 823 N N . LEU A 1 109 ? -0.607 0.121 1.636 1.00 93.12 109 LEU A N 1
ATOM 824 C CA . LEU A 1 109 ? -1.934 0.667 1.366 1.00 93.12 109 LEU A CA 1
ATOM 825 C C . LEU A 1 109 ? -2.582 -0.015 0.166 1.00 93.12 109 LEU A C 1
ATOM 827 O O . LEU A 1 109 ? -3.720 -0.451 0.285 1.00 93.12 109 LEU A O 1
ATOM 831 N N . LYS A 1 110 ? -1.867 -0.188 -0.951 1.00 91.44 110 LYS A N 1
ATOM 832 C CA . LYS A 1 110 ? -2.364 -0.944 -2.114 1.00 91.44 110 LYS A CA 1
ATOM 833 C C . LYS A 1 110 ? -2.798 -2.361 -1.731 1.00 91.44 110 LYS A C 1
ATOM 835 O O . LYS A 1 110 ? -3.843 -2.823 -2.181 1.00 91.44 110 LYS A O 1
ATOM 840 N N . PHE A 1 111 ? -2.042 -3.031 -0.862 1.00 92.25 111 PHE A N 1
ATOM 841 C CA . PHE A 1 111 ? -2.414 -4.357 -0.367 1.00 92.25 111 PHE A CA 1
ATOM 842 C C . PHE A 1 111 ? -3.661 -4.340 0.531 1.00 92.25 111 PHE A C 1
ATOM 844 O O . PHE A 1 111 ? -4.433 -5.294 0.546 1.00 92.25 111 PHE A O 1
ATOM 851 N N . SER A 1 112 ? -3.910 -3.230 1.224 1.00 94.19 112 SER A N 1
ATOM 852 C CA . SER A 1 112 ? -5.117 -3.014 2.031 1.00 94.19 112 SER A CA 1
ATOM 853 C C . SER A 1 112 ? -6.328 -2.535 1.213 1.00 94.19 112 SER A C 1
ATOM 855 O O . SER A 1 112 ? -7.411 -2.355 1.768 1.00 94.19 112 SER A O 1
ATOM 857 N N . VAL A 1 113 ? -6.186 -2.328 -0.099 1.00 95.12 113 VAL A N 1
ATOM 858 C CA . VAL A 1 113 ? -7.291 -1.954 -0.989 1.00 95.12 113 VAL A CA 1
ATOM 859 C C . VAL A 1 113 ? -7.724 -3.168 -1.801 1.00 95.12 113 VAL A C 1
ATOM 861 O O . VAL A 1 113 ? -6.968 -3.695 -2.613 1.00 95.12 113 VAL A O 1
ATOM 864 N N . LEU A 1 114 ? -8.966 -3.596 -1.599 1.00 94.31 114 LEU A N 1
ATOM 865 C CA . LEU A 1 114 ? -9.589 -4.700 -2.315 1.00 94.31 114 LEU A CA 1
ATOM 866 C C . LEU A 1 114 ? -10.160 -4.203 -3.645 1.00 94.31 114 LEU A C 1
ATOM 868 O O . LEU A 1 114 ? -10.988 -3.283 -3.674 1.00 94.31 114 LEU A O 1
ATOM 872 N N . LYS A 1 115 ? -9.755 -4.855 -4.736 1.00 91.88 115 LYS A N 1
ATOM 873 C CA . LYS A 1 115 ? -10.311 -4.619 -6.073 1.00 91.88 115 LYS A CA 1
ATOM 874 C C . LYS A 1 115 ? -11.764 -5.076 -6.114 1.00 91.88 115 LYS A C 1
ATOM 876 O O . LYS A 1 115 ? -12.095 -6.097 -5.518 1.00 91.88 115 LYS A O 1
ATOM 881 N N . ALA A 1 116 ? -12.619 -4.366 -6.847 1.00 88.94 116 ALA A N 1
ATOM 882 C CA . ALA A 1 116 ? -13.946 -4.885 -7.165 1.00 88.94 116 ALA A CA 1
ATOM 883 C C . ALA A 1 116 ? -13.838 -6.245 -7.874 1.00 88.94 116 ALA A C 1
ATOM 885 O O . ALA A 1 116 ? -12.902 -6.492 -8.641 1.00 88.94 116 ALA A O 1
ATOM 886 N N . ASP A 1 117 ? -14.809 -7.119 -7.622 1.00 84.75 117 ASP A N 1
ATOM 887 C CA . ASP A 1 117 ? -14.907 -8.386 -8.332 1.00 84.75 117 ASP A CA 1
ATOM 888 C C . ASP A 1 117 ? -15.094 -8.109 -9.839 1.00 84.75 117 ASP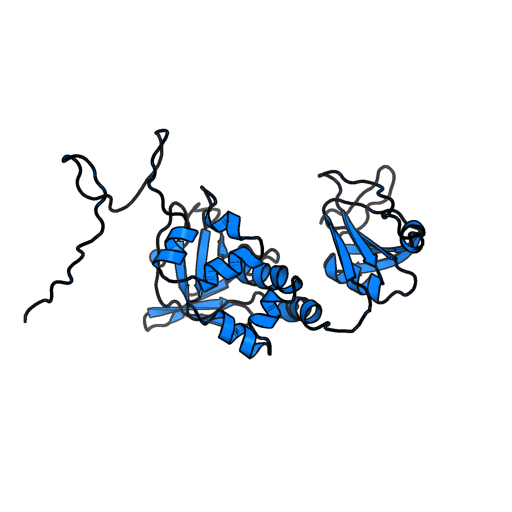 A C 1
ATOM 890 O O . ASP A 1 117 ? -16.000 -7.351 -10.207 1.00 84.75 117 ASP A O 1
ATOM 894 N N . PRO A 1 118 ? -14.241 -8.660 -10.722 1.00 77.00 118 PRO A N 1
ATOM 895 C CA . PRO A 1 118 ? -14.280 -8.341 -12.146 1.00 77.00 118 PRO A CA 1
ATOM 896 C C . PRO A 1 118 ? -15.535 -8.881 -12.843 1.00 77.00 118 PRO A C 1
ATOM 898 O O . PRO A 1 118 ? -16.007 -8.261 -13.798 1.00 77.00 118 PRO A O 1
ATOM 901 N N . ASP A 1 119 ? -16.088 -9.994 -12.359 1.00 80.75 119 ASP A N 1
ATOM 902 C CA . ASP A 1 119 ? -17.224 -10.678 -12.973 1.00 80.75 119 ASP A CA 1
ATOM 903 C C . ASP A 1 119 ? -18.547 -10.066 -12.501 1.00 80.75 119 ASP A C 1
ATOM 905 O O . ASP A 1 119 ? -19.457 -9.816 -13.295 1.00 80.75 119 ASP A O 1
ATOM 909 N N . LEU A 1 120 ? -18.642 -9.764 -11.205 1.00 77.94 120 LEU A N 1
ATOM 910 C CA . LEU A 1 120 ? -19.823 -9.167 -10.583 1.00 77.94 120 LEU A CA 1
ATOM 911 C C . LEU A 1 120 ? -19.840 -7.639 -10.687 1.00 77.94 120 LEU A C 1
ATOM 913 O O . LEU A 1 120 ? -20.888 -7.027 -10.474 1.00 77.94 120 LEU A O 1
ATOM 917 N N . ARG A 1 121 ? -18.692 -7.018 -10.996 1.00 77.19 121 ARG A N 1
ATOM 918 C CA . ARG A 1 121 ? -18.475 -5.561 -10.946 1.00 77.19 121 ARG A CA 1
ATOM 919 C C . ARG A 1 121 ? -18.969 -4.961 -9.628 1.00 77.19 121 ARG A C 1
ATOM 921 O O . ARG A 1 121 ? -19.597 -3.902 -9.605 1.00 77.19 121 ARG A O 1
ATOM 928 N N . ALA A 1 122 ? -18.716 -5.684 -8.541 1.00 82.44 122 ALA A N 1
ATOM 929 C CA . ALA A 1 122 ? -19.224 -5.382 -7.215 1.00 82.44 122 ALA A CA 1
ATOM 930 C C . ALA A 1 122 ? -18.070 -5.172 -6.236 1.00 82.44 122 ALA A C 1
ATOM 932 O O . ALA A 1 122 ? -17.058 -5.871 -6.273 1.00 82.44 122 ALA A O 1
ATOM 933 N N . VAL A 1 123 ? -18.246 -4.202 -5.344 1.00 90.06 123 VAL A N 1
ATOM 934 C CA . VAL A 1 123 ? -17.327 -3.964 -4.234 1.00 90.06 123 VAL A CA 1
ATOM 935 C C . VAL A 1 123 ? -17.689 -4.898 -3.085 1.00 90.06 123 VAL A C 1
ATOM 937 O O . VAL A 1 123 ? -18.868 -5.069 -2.773 1.00 90.06 123 VAL A O 1
ATOM 940 N N . TYR A 1 124 ? -16.679 -5.490 -2.453 1.00 91.75 124 TYR A N 1
ATOM 941 C CA . TYR A 1 124 ? -16.886 -6.376 -1.316 1.00 91.75 124 TYR A CA 1
ATOM 942 C C . TYR A 1 124 ? -17.468 -5.610 -0.122 1.00 91.75 124 TYR A C 1
ATOM 944 O O . TYR A 1 124 ? -16.921 -4.600 0.308 1.00 91.75 124 TYR A O 1
ATOM 952 N N . THR A 1 125 ? -18.587 -6.111 0.395 1.00 92.19 125 THR A N 1
ATOM 953 C CA . THR A 1 125 ? -19.199 -5.715 1.670 1.00 92.19 125 THR A CA 1
ATOM 954 C C . THR A 1 125 ? -19.322 -6.947 2.557 1.00 92.19 125 THR A C 1
ATOM 956 O O . THR A 1 125 ? -19.155 -8.069 2.067 1.00 92.19 125 THR A O 1
ATOM 959 N N . GLU A 1 126 ? -19.651 -6.778 3.840 1.00 91.31 126 GLU A N 1
ATOM 960 C CA . GLU A 1 126 ? -19.769 -7.888 4.802 1.00 91.31 126 GLU A CA 1
ATOM 961 C C . GLU A 1 126 ? -20.578 -9.079 4.247 1.00 91.31 126 GLU A C 1
ATOM 963 O O . GLU A 1 126 ? -20.182 -10.242 4.396 1.00 91.31 126 GLU A O 1
ATOM 968 N N . ALA A 1 127 ? -21.684 -8.778 3.560 1.00 88.69 127 ALA A N 1
ATOM 969 C CA . ALA A 1 127 ? -22.624 -9.754 3.016 1.00 88.69 127 ALA A CA 1
ATOM 970 C C . ALA A 1 127 ? -22.063 -10.597 1.857 1.00 88.69 127 ALA A C 1
ATOM 972 O O . ALA A 1 127 ? -22.528 -11.716 1.644 1.00 88.69 127 ALA A O 1
ATOM 973 N N . PHE A 1 128 ? -21.083 -10.082 1.109 1.00 87.62 128 PHE A N 1
ATOM 974 C CA . PHE A 1 128 ? -20.455 -10.803 -0.005 1.00 87.62 128 PHE A CA 1
ATOM 975 C C . PHE A 1 128 ? -19.285 -11.679 0.443 1.00 87.62 128 PHE A C 1
ATOM 977 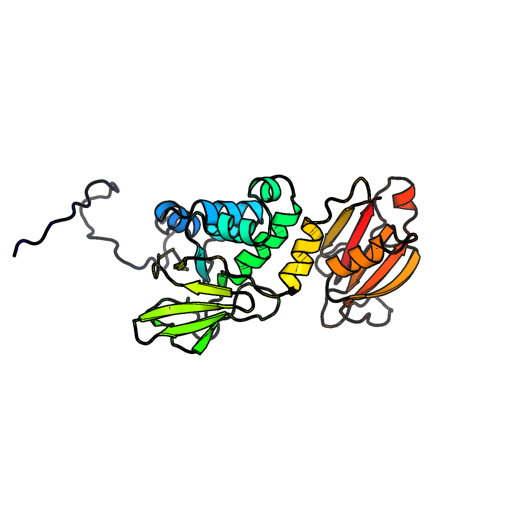O O . PHE A 1 128 ? -18.883 -12.589 -0.280 1.00 87.62 128 PHE A O 1
ATOM 984 N N . LEU A 1 129 ? -18.739 -11.424 1.631 1.00 90.69 129 LEU A N 1
ATOM 985 C CA . LEU A 1 129 ? -17.599 -12.168 2.142 1.00 90.69 129 LEU A CA 1
ATOM 986 C C . LEU A 1 129 ? -18.049 -13.516 2.709 1.00 90.69 129 LEU A C 1
ATOM 988 O O . LEU A 1 129 ? -18.992 -13.600 3.497 1.00 90.69 129 LEU A O 1
ATOM 992 N N . HIS A 1 130 ? -17.317 -14.578 2.398 1.00 90.38 130 HIS A N 1
ATOM 993 C CA . HIS A 1 130 ? -17.499 -15.896 3.005 1.00 90.38 130 HIS A CA 1
ATOM 994 C C . HIS A 1 130 ? -16.160 -16.462 3.476 1.00 90.38 130 HIS A C 1
ATOM 996 O O . HIS A 1 130 ? -15.097 -16.012 3.048 1.00 90.38 130 HIS A O 1
ATOM 1002 N N . ASP A 1 131 ? -16.206 -17.432 4.392 1.00 94.81 131 ASP A N 1
ATOM 1003 C CA . ASP A 1 131 ? -14.988 -18.078 4.880 1.00 94.81 131 ASP A CA 1
ATOM 1004 C C . ASP A 1 131 ? -14.210 -18.724 3.724 1.00 94.81 131 ASP A C 1
ATOM 1006 O O . ASP A 1 131 ? -14.795 -19.262 2.777 1.00 94.81 131 ASP A O 1
ATOM 1010 N N . GLY A 1 132 ? -12.886 -18.618 3.782 1.00 93.12 132 GLY A N 1
ATOM 1011 C CA . GLY A 1 132 ? -11.971 -19.153 2.781 1.00 93.12 132 GLY A CA 1
ATOM 1012 C C . GLY A 1 132 ? -11.885 -18.369 1.469 1.00 93.12 132 GLY A C 1
ATOM 1013 O O . GLY A 1 132 ? -11.095 -18.765 0.616 1.00 93.12 132 GLY A O 1
ATOM 1014 N N . MET A 1 133 ? -12.647 -17.284 1.296 1.00 92.56 133 MET A N 1
ATOM 1015 C CA . MET A 1 133 ? -12.615 -16.462 0.081 1.00 92.56 133 MET A CA 1
ATOM 1016 C C . MET A 1 133 ? -11.241 -15.814 -0.126 1.00 92.56 133 MET A C 1
ATOM 1018 O O . MET A 1 133 ? -10.645 -15.324 0.830 1.00 92.56 133 MET A O 1
ATOM 1022 N N . GLU A 1 134 ? -10.756 -15.767 -1.369 1.00 92.50 134 GLU A N 1
ATOM 1023 C CA . GLU A 1 134 ? -9.497 -15.103 -1.723 1.00 92.50 134 GLU A CA 1
ATOM 1024 C C . GLU A 1 134 ? -9.748 -13.846 -2.556 1.00 92.50 134 GLU A C 1
ATOM 1026 O O . GLU A 1 134 ? -10.254 -13.911 -3.678 1.00 92.50 134 GLU A O 1
ATOM 1031 N N . LEU A 1 135 ? -9.342 -12.701 -2.020 1.00 92.00 135 LEU A N 1
ATOM 1032 C CA . LEU A 1 135 ? -9.631 -11.384 -2.566 1.00 92.00 135 LEU A CA 1
ATOM 1033 C C . LEU A 1 135 ? -8.403 -10.804 -3.261 1.00 92.00 135 LEU A C 1
ATOM 1035 O O . LEU A 1 135 ? -7.299 -10.821 -2.713 1.00 92.00 135 LEU A O 1
ATOM 1039 N N . ALA A 1 136 ? -8.604 -10.266 -4.462 1.00 90.88 136 ALA A N 1
ATOM 1040 C CA . ALA A 1 136 ? -7.576 -9.512 -5.166 1.00 90.88 136 ALA A CA 1
ATOM 1041 C C . ALA A 1 136 ? -7.414 -8.113 -4.555 1.00 90.88 136 ALA A C 1
ATOM 1043 O O . ALA A 1 136 ? -8.396 -7.462 -4.192 1.00 90.88 136 ALA A O 1
ATOM 1044 N N . THR A 1 137 ? -6.171 -7.643 -4.489 1.00 91.00 137 THR A N 1
ATOM 1045 C CA . THR A 1 137 ? -5.818 -6.324 -3.948 1.00 91.00 137 THR A CA 1
ATOM 1046 C C . THR A 1 137 ? -5.261 -5.416 -5.047 1.00 91.00 137 THR A C 1
ATOM 1048 O O . THR A 1 137 ? -4.945 -5.880 -6.149 1.00 91.00 137 THR A O 1
ATOM 1051 N N . GLU A 1 138 ? -5.128 -4.118 -4.778 1.00 88.44 138 GLU A N 1
ATOM 1052 C CA . GLU A 1 138 ? -4.429 -3.166 -5.658 1.00 88.44 138 GLU A CA 1
ATOM 1053 C C . GLU A 1 138 ? -2.903 -3.354 -5.670 1.00 88.44 138 GLU A C 1
ATOM 1055 O O . GLU A 1 138 ? -2.207 -2.654 -6.400 1.00 88.44 138 GLU A O 1
ATOM 1060 N N . PHE A 1 139 ? -2.369 -4.311 -4.908 1.00 81.38 139 PHE A N 1
ATOM 1061 C CA . PHE A 1 139 ? -0.949 -4.651 -4.922 1.00 81.38 139 PHE A CA 1
ATOM 1062 C C . PHE A 1 139 ? -0.545 -5.360 -6.230 1.00 81.38 139 PHE A C 1
ATOM 1064 O O . PHE A 1 139 ? -1.280 -6.209 -6.745 1.00 81.38 139 PHE A O 1
ATOM 1071 N N . ASP A 1 140 ? 0.626 -5.005 -6.767 1.00 65.44 140 ASP A N 1
ATOM 1072 C CA . ASP A 1 140 ? 1.062 -5.366 -8.125 1.00 65.44 140 ASP A CA 1
ATOM 1073 C C . ASP A 1 140 ? 1.489 -6.853 -8.277 1.00 65.44 140 ASP A C 1
ATOM 1075 O O . ASP A 1 140 ? 1.465 -7.380 -9.388 1.00 65.44 140 ASP A O 1
ATOM 1079 N N . ASP A 1 141 ? 1.764 -7.586 -7.186 1.00 63.69 141 ASP A N 1
ATOM 1080 C CA . ASP A 1 141 ? 2.323 -8.960 -7.236 1.00 63.69 141 ASP A CA 1
ATOM 1081 C C . ASP A 1 141 ? 1.289 -10.109 -7.225 1.00 63.69 141 ASP A C 1
ATOM 1083 O O . ASP A 1 141 ? 1.594 -11.234 -6.823 1.00 63.69 141 ASP A O 1
ATOM 1087 N N . HIS A 1 142 ? 0.037 -9.867 -7.630 1.00 68.94 142 HIS A N 1
ATOM 1088 C CA . HIS A 1 142 ? -1.055 -10.867 -7.605 1.00 68.94 142 HIS A CA 1
ATOM 1089 C C . HIS A 1 142 ? -1.347 -11.494 -6.226 1.00 68.94 142 HIS A C 1
ATOM 1091 O O . HIS A 1 142 ? -2.088 -12.479 -6.136 1.00 68.94 142 HIS A O 1
ATOM 1097 N N . GLN A 1 143 ? -0.792 -10.939 -5.149 1.00 78.50 143 GLN A N 1
ATOM 1098 C CA . GLN A 1 143 ? -1.018 -11.433 -3.799 1.00 78.50 143 GLN A CA 1
ATOM 1099 C C . GLN A 1 143 ? -2.457 -11.171 -3.369 1.00 78.50 143 GLN A C 1
ATOM 1101 O O . GLN A 1 143 ? -3.035 -10.106 -3.618 1.00 78.50 143 GLN A O 1
ATOM 1106 N N . ARG A 1 144 ? -3.033 -12.184 -2.725 1.00 87.44 144 ARG A N 1
ATOM 1107 C CA . ARG A 1 144 ? -4.434 -12.206 -2.320 1.00 87.44 144 ARG A CA 1
ATOM 1108 C C . ARG A 1 144 ? -4.559 -12.179 -0.809 1.00 87.44 144 ARG A C 1
ATOM 1110 O O . ARG A 1 144 ? -3.718 -12.727 -0.099 1.00 87.44 144 ARG A O 1
ATOM 1117 N N . LEU A 1 145 ? -5.645 -11.580 -0.342 1.00 93.50 145 LEU A N 1
ATOM 1118 C CA . LEU A 1 145 ? -6.063 -11.662 1.050 1.00 93.50 145 LEU A CA 1
ATOM 1119 C C . LEU A 1 145 ? -7.073 -12.785 1.209 1.00 93.50 145 LEU A C 1
ATOM 1121 O O . LEU A 1 145 ? -8.043 -12.863 0.457 1.00 93.50 145 LEU A O 1
ATOM 1125 N N . LYS A 1 146 ? -6.864 -13.638 2.207 1.00 94.75 146 LYS A N 1
ATOM 1126 C CA . LYS A 1 146 ? -7.815 -14.691 2.541 1.00 94.75 146 LYS A CA 1
ATOM 1127 C C . LYS A 1 146 ? -8.771 -14.209 3.621 1.00 94.75 146 LYS A C 1
ATOM 1129 O O . LYS A 1 146 ? -8.343 -13.699 4.651 1.00 94.75 146 LYS A O 1
ATOM 1134 N N . VAL A 1 147 ? -10.063 -14.411 3.416 1.00 96.38 147 VAL A N 1
ATOM 1135 C CA . VAL A 1 147 ? -11.083 -14.181 4.436 1.00 96.38 147 VAL A CA 1
ATOM 1136 C C . VAL A 1 147 ? -11.137 -15.394 5.352 1.00 96.38 147 VAL A C 1
ATOM 1138 O O . VAL A 1 147 ? -11.291 -16.525 4.890 1.00 96.38 147 VAL A O 1
ATOM 1141 N N . GLN A 1 148 ? -11.039 -15.154 6.652 1.00 96.50 148 GLN A N 1
ATOM 1142 C CA . GLN A 1 148 ? -11.279 -16.155 7.680 1.00 96.50 148 GLN A CA 1
ATOM 1143 C C . GLN A 1 148 ? -12.454 -15.704 8.544 1.00 96.50 148 GLN A C 1
ATOM 1145 O O . GLN A 1 148 ? -12.390 -14.631 9.143 1.00 96.50 148 GLN A O 1
ATOM 1150 N N . LYS A 1 149 ? -13.513 -16.511 8.623 1.00 93.06 149 LYS A N 1
ATOM 1151 C CA . LYS A 1 149 ? -14.641 -16.291 9.538 1.00 93.06 149 LYS A CA 1
ATOM 1152 C C . LYS A 1 149 ? -14.631 -17.379 10.603 1.00 93.06 149 LYS A C 1
ATOM 1154 O O . LYS A 1 149 ? -14.669 -18.563 10.276 1.00 93.06 149 LYS A O 1
ATOM 1159 N N . ASP A 1 150 ? -14.570 -16.995 11.873 1.00 87.88 150 ASP A N 1
ATOM 1160 C CA . ASP A 1 150 ? -14.719 -17.962 12.958 1.00 87.88 150 ASP A CA 1
ATOM 1161 C C . ASP A 1 150 ? -16.200 -18.261 13.255 1.00 87.88 150 ASP A C 1
ATOM 1163 O O . ASP A 1 150 ? -17.112 -17.548 12.830 1.00 87.88 150 ASP A O 1
ATOM 1167 N N . GLY A 1 151 ? -16.455 -19.338 14.003 1.00 75.88 151 GLY A N 1
ATOM 1168 C CA . GLY A 1 151 ? -17.814 -19.717 14.409 1.00 75.88 151 GLY A CA 1
ATOM 1169 C C . GLY A 1 151 ? -18.486 -18.727 15.373 1.00 75.88 151 GLY A C 1
ATOM 1170 O O . GLY A 1 151 ? -19.667 -18.889 15.668 1.00 75.88 151 GLY A O 1
ATOM 1171 N N . GLY A 1 152 ? -17.748 -17.727 15.869 1.00 74.94 152 GLY A N 1
ATOM 1172 C CA . GLY A 1 152 ? -18.235 -16.652 16.733 1.00 74.94 152 GLY A CA 1
ATOM 1173 C C . GLY A 1 152 ? -18.635 -15.381 15.976 1.00 74.94 152 GLY A C 1
ATOM 1174 O O . GLY A 1 152 ? -19.113 -14.443 16.607 1.00 74.94 152 GLY A O 1
ATOM 1175 N N . GLY A 1 153 ? -18.468 -15.347 14.649 1.00 80.00 153 GLY A N 1
ATOM 1176 C CA . GLY A 1 153 ? -18.788 -14.190 13.810 1.00 80.00 153 GLY A CA 1
ATOM 1177 C C . GLY A 1 153 ? -17.648 -13.177 13.673 1.00 80.00 153 GLY A C 1
ATOM 1178 O O . GLY A 1 153 ? -17.838 -12.144 13.034 1.00 80.00 153 GLY A O 1
ATOM 1179 N N . THR A 1 154 ? -16.462 -13.461 14.217 1.00 89.75 154 THR A N 1
ATOM 1180 C CA . THR A 1 154 ? -15.277 -12.627 13.992 1.00 89.75 154 THR A CA 1
ATOM 1181 C C . THR A 1 154 ? -14.728 -12.911 12.605 1.00 89.75 154 THR A C 1
ATOM 1183 O O . THR A 1 154 ? -14.545 -14.068 12.216 1.00 89.75 154 THR A O 1
ATOM 1186 N N . VAL A 1 155 ? -14.416 -11.851 11.865 1.00 94.88 155 VAL A N 1
ATOM 1187 C CA . VAL A 1 155 ? -13.828 -11.963 10.531 1.00 94.88 155 VAL A CA 1
ATOM 1188 C C . VAL A 1 155 ? -12.445 -11.346 10.522 1.00 94.88 155 VAL A C 1
ATOM 1190 O O . VAL A 1 155 ? -12.222 -10.266 11.074 1.00 94.88 155 VAL A O 1
ATOM 1193 N N . LYS A 1 156 ? -11.520 -12.039 9.865 1.00 96.44 156 LYS A N 1
ATOM 1194 C CA . LYS A 1 156 ? -10.154 -11.591 9.645 1.00 96.44 156 LYS A CA 1
ATOM 1195 C C . LYS A 1 156 ? -9.823 -11.610 8.166 1.00 96.44 156 LYS A C 1
ATOM 1197 O O . LYS A 1 156 ? -10.174 -12.552 7.455 1.00 96.44 156 LYS A O 1
ATOM 1202 N N . PHE A 1 157 ? -9.089 -10.598 7.735 1.00 96.38 157 PHE A N 1
ATOM 1203 C CA . PHE A 1 157 ? -8.340 -10.638 6.491 1.00 96.38 157 PHE A CA 1
ATOM 1204 C C . PHE A 1 157 ? -6.939 -11.139 6.816 1.00 96.38 157 PHE A C 1
ATOM 1206 O O . PHE A 1 157 ? -6.230 -10.546 7.625 1.00 96.38 157 PHE A O 1
ATOM 1213 N N . VAL A 1 158 ? -6.562 -12.266 6.230 1.00 94.12 158 VAL A N 1
ATOM 1214 C CA . VAL A 1 158 ? -5.285 -12.934 6.462 1.00 94.12 158 VAL A CA 1
ATOM 1215 C C . VAL A 1 158 ? -4.393 -12.688 5.255 1.00 94.12 158 VAL A C 1
ATOM 1217 O O . VAL A 1 158 ? -4.730 -13.081 4.135 1.00 94.12 158 VAL A O 1
ATOM 1220 N N . GLY A 1 159 ? -3.269 -12.021 5.497 1.00 89.38 159 GLY A N 1
ATOM 1221 C CA . GLY A 1 159 ? -2.190 -11.837 4.538 1.00 89.38 159 GLY A CA 1
ATOM 1222 C C . GLY A 1 159 ? -0.957 -12.671 4.904 1.00 89.38 159 GLY A C 1
ATOM 1223 O O . GLY A 1 159 ? -0.954 -13.381 5.912 1.00 89.38 159 GLY A O 1
ATOM 1224 N N . PRO A 1 160 ? 0.115 -12.595 4.103 1.00 83.38 160 PRO A N 1
ATOM 1225 C CA . PRO A 1 160 ? 1.312 -13.412 4.317 1.00 83.38 160 PRO A CA 1
ATOM 1226 C C . PRO A 1 160 ? 2.084 -13.101 5.605 1.00 83.38 160 PRO A C 1
ATOM 1228 O O . PRO A 1 160 ? 2.630 -14.013 6.219 1.00 83.38 160 PRO A O 1
ATOM 1231 N N . MET A 1 161 ? 2.122 -11.832 6.021 1.00 80.81 161 MET A N 1
ATOM 1232 C CA . MET A 1 161 ? 2.908 -11.370 7.177 1.00 80.81 161 MET A CA 1
ATOM 1233 C C . MET A 1 161 ? 2.061 -11.054 8.418 1.00 80.81 161 MET A C 1
ATOM 1235 O O . MET A 1 161 ? 2.591 -10.609 9.433 1.00 80.81 161 MET A O 1
ATOM 1239 N N . GLY A 1 162 ? 0.748 -11.267 8.361 1.00 87.62 162 GLY A N 1
ATOM 1240 C CA . GLY A 1 162 ? -0.144 -10.937 9.463 1.00 87.62 162 GLY A CA 1
ATOM 1241 C C . GLY A 1 162 ? -1.613 -11.047 9.088 1.00 87.62 162 GLY A C 1
ATOM 1242 O O . GLY A 1 162 ? -1.975 -11.406 7.968 1.00 87.62 162 GLY A O 1
ATOM 1243 N N . SER A 1 163 ? -2.474 -10.725 10.043 1.00 93.06 163 SER A N 1
ATOM 1244 C CA . SER A 1 163 ? -3.919 -10.697 9.841 1.00 93.06 163 SER A CA 1
ATOM 1245 C C . SER A 1 163 ? -4.515 -9.475 10.510 1.00 93.06 163 SER A C 1
ATOM 1247 O O . SER A 1 163 ? -4.088 -9.136 11.611 1.00 93.06 163 SER A O 1
ATOM 1249 N N . ALA A 1 164 ? -5.541 -8.903 9.897 1.00 96.81 164 ALA A N 1
ATOM 1250 C CA . ALA A 1 164 ? -6.299 -7.795 10.449 1.00 96.81 164 ALA A CA 1
ATOM 1251 C C . ALA A 1 164 ? -7.731 -8.254 10.745 1.00 96.81 164 ALA A C 1
ATOM 1253 O O . ALA A 1 164 ? -8.407 -8.824 9.883 1.00 96.81 164 ALA A O 1
ATOM 1254 N N . THR A 1 165 ? -8.179 -8.041 11.975 1.00 97.25 165 THR A N 1
ATOM 1255 C CA . THR A 1 165 ? -9.542 -8.312 12.428 1.00 97.25 165 THR A CA 1
ATOM 1256 C C . THR A 1 165 ? -10.430 -7.129 12.094 1.00 97.25 165 THR A C 1
ATOM 1258 O O . THR A 1 165 ? -10.069 -5.977 12.336 1.00 97.25 165 THR A O 1
ATOM 1261 N N . VAL A 1 166 ? -11.619 -7.408 11.569 1.00 97.06 166 VAL A N 1
ATOM 1262 C CA . VAL A 1 166 ? -12.592 -6.359 11.274 1.00 97.06 166 VAL A CA 1
ATOM 1263 C C . VAL A 1 166 ? -13.285 -5.918 12.554 1.00 97.06 166 VAL A C 1
ATOM 1265 O O . VAL A 1 166 ? -13.819 -6.735 13.301 1.00 97.06 166 VAL A O 1
ATOM 1268 N N . LEU A 1 167 ? -13.255 -4.612 12.800 1.00 96.62 167 LEU A N 1
ATOM 1269 C CA . LEU A 1 167 ? -13.894 -3.949 13.930 1.00 96.62 167 LEU A CA 1
ATOM 1270 C C . LEU A 1 167 ? -15.263 -3.401 13.536 1.00 96.62 167 LEU A C 1
ATOM 1272 O O . LEU A 1 167 ? -16.225 -3.548 14.286 1.00 96.62 167 LEU A O 1
ATOM 1276 N N . GLU A 1 168 ? -15.352 -2.780 12.357 1.00 96.12 168 GLU A N 1
ATOM 1277 C CA . GLU A 1 168 ? -16.594 -2.207 11.844 1.00 96.12 168 GLU A CA 1
ATOM 1278 C C . GLU A 1 168 ? -16.708 -2.395 10.333 1.00 96.12 168 GLU A C 1
ATOM 1280 O O . GLU A 1 168 ? -15.738 -2.245 9.587 1.00 96.12 168 GLU A O 1
ATOM 1285 N N . TRP A 1 169 ? -17.921 -2.685 9.878 1.00 94.31 169 TRP A N 1
ATOM 1286 C CA . TRP A 1 169 ? -18.208 -2.991 8.483 1.00 94.31 169 TRP A CA 1
ATOM 1287 C C . TRP A 1 169 ? -18.746 -1.797 7.698 1.00 94.31 169 TRP A C 1
ATOM 1289 O O . TRP A 1 169 ? -19.301 -0.849 8.254 1.00 94.31 169 TRP A O 1
ATOM 1299 N N . ASP A 1 170 ? -18.606 -1.911 6.376 1.00 93.56 170 ASP A N 1
ATOM 1300 C CA . ASP A 1 170 ? -19.419 -1.237 5.363 1.00 93.56 170 ASP A CA 1
ATOM 1301 C C . ASP A 1 170 ? -19.646 0.273 5.538 1.00 93.56 170 ASP A C 1
ATOM 1303 O O . ASP A 1 170 ? -20.756 0.763 5.325 1.00 93.56 170 ASP A O 1
ATOM 1307 N N . LYS A 1 171 ? -18.603 1.051 5.852 1.00 94.44 171 LYS A N 1
ATOM 1308 C CA . LYS A 1 171 ? -18.702 2.519 5.863 1.00 94.44 171 LYS A CA 1
ATOM 1309 C C . LYS A 1 171 ? -18.829 3.025 4.422 1.00 94.44 171 LYS A C 1
ATOM 1311 O O . LYS A 1 171 ? -17.864 2.921 3.658 1.00 94.44 171 LYS A O 1
ATOM 1316 N N . PRO A 1 172 ? -20.001 3.535 4.002 1.00 90.81 172 PRO A N 1
ATOM 1317 C CA . PRO A 1 172 ? -20.291 3.696 2.586 1.00 90.81 172 PRO A CA 1
ATOM 1318 C C . PRO A 1 172 ? -19.753 5.024 2.054 1.00 90.81 172 PRO A C 1
ATOM 1320 O O . PRO A 1 172 ? -20.023 6.093 2.608 1.00 90.81 172 PRO A O 1
ATOM 1323 N N . SER A 1 173 ? -19.054 4.955 0.924 1.00 87.81 173 SER A N 1
ATOM 1324 C CA . SER A 1 173 ? -18.728 6.102 0.073 1.00 87.81 173 SER A CA 1
ATOM 1325 C C . SER A 1 173 ? -19.546 6.047 -1.221 1.00 87.81 173 SER A C 1
ATOM 1327 O O . SER A 1 173 ? -20.421 5.200 -1.386 1.00 87.81 173 SER A O 1
ATOM 1329 N N . CYS A 1 174 ? -19.267 6.949 -2.162 1.00 81.75 174 CYS A N 1
ATOM 1330 C CA . CYS A 1 174 ? -19.994 7.006 -3.424 1.00 81.75 174 CYS A CA 1
ATOM 1331 C C . CYS A 1 174 ? -19.993 5.697 -4.225 1.00 81.75 174 CYS A C 1
ATOM 1333 O O . CYS A 1 174 ? -21.016 5.303 -4.781 1.00 81.75 174 CYS A O 1
ATOM 1335 N N . LYS A 1 175 ? -18.824 5.063 -4.326 1.00 82.06 175 LYS A N 1
ATOM 1336 C CA . LYS A 1 175 ? -18.588 3.893 -5.182 1.00 82.06 175 LYS A CA 1
ATOM 1337 C C . LYS A 1 175 ? -17.734 2.821 -4.516 1.00 82.06 175 LYS A C 1
ATOM 1339 O O . LYS A 1 175 ? -17.386 1.843 -5.155 1.00 82.06 175 LYS A O 1
ATOM 1344 N N . GLY A 1 176 ? -17.429 2.993 -3.238 1.00 90.50 176 GLY A N 1
ATOM 1345 C CA . GLY A 1 176 ? -16.599 2.078 -2.475 1.00 90.50 176 GLY A CA 1
ATOM 1346 C C . GLY A 1 176 ? -16.998 2.042 -1.011 1.00 90.50 176 GLY A C 1
ATOM 1347 O O . GLY A 1 176 ? -17.856 2.814 -0.569 1.00 90.50 176 GLY A O 1
ATOM 1348 N N . TYR A 1 177 ? -16.330 1.190 -0.251 1.00 94.25 177 TYR A N 1
ATOM 1349 C CA . TYR A 1 177 ? -16.566 1.021 1.178 1.00 94.25 177 TYR A CA 1
ATOM 1350 C C . TYR A 1 177 ? -15.258 1.128 1.953 1.00 94.25 177 TYR A C 1
ATOM 1352 O O . TYR A 1 177 ? -14.186 0.876 1.408 1.00 94.25 177 TYR A O 1
ATOM 1360 N N . ILE A 1 178 ? -15.351 1.492 3.230 1.00 97.25 178 ILE A N 1
ATOM 1361 C CA . ILE A 1 178 ? -14.261 1.309 4.188 1.00 97.25 178 ILE A CA 1
ATOM 1362 C C . ILE A 1 178 ? -14.712 0.278 5.222 1.00 97.25 178 ILE A C 1
ATOM 1364 O O . ILE A 1 178 ? -15.789 0.403 5.806 1.00 97.25 178 ILE A O 1
ATOM 1368 N N . HIS A 1 179 ? -13.892 -0.743 5.443 1.00 97.50 179 HIS A N 1
ATOM 1369 C CA . HIS A 1 179 ? -14.008 -1.653 6.577 1.00 97.50 179 HIS A CA 1
ATOM 1370 C C . HIS A 1 179 ? -12.941 -1.262 7.590 1.00 97.50 179 HIS A C 1
ATOM 1372 O O . HIS A 1 179 ? -11.761 -1.194 7.244 1.00 97.50 179 HIS A O 1
ATOM 1378 N N . ILE A 1 180 ? -13.348 -0.973 8.822 1.00 98.06 180 ILE A N 1
ATOM 1379 C CA . ILE A 1 180 ? -12.415 -0.576 9.872 1.00 98.06 180 ILE A CA 1
ATOM 1380 C C . ILE A 1 180 ? -11.795 -1.836 10.453 1.00 98.06 180 ILE A C 1
ATOM 1382 O O . ILE A 1 180 ? -12.516 -2.719 10.917 1.00 98.06 180 ILE A O 1
ATOM 1386 N N . VAL A 1 181 ? -10.468 -1.911 10.444 1.00 98.06 181 VAL A N 1
ATOM 1387 C CA . VAL A 1 181 ? -9.707 -3.057 10.959 1.00 98.06 181 VAL A CA 1
ATOM 1388 C C . VAL A 1 181 ? -8.786 -2.648 12.107 1.00 98.06 181 VAL A C 1
ATOM 1390 O O . VAL A 1 181 ? -8.520 -1.463 12.325 1.00 98.06 181 VAL A O 1
ATOM 1393 N N . ASP A 1 182 ? -8.331 -3.622 12.887 1.00 96.81 182 ASP A N 1
ATOM 1394 C CA . ASP A 1 182 ? -7.427 -3.385 14.013 1.00 96.81 182 ASP A CA 1
ATOM 1395 C C . ASP A 1 182 ? -5.988 -3.072 13.583 1.00 96.81 182 ASP A C 1
ATOM 1397 O O . ASP A 1 182 ? -5.369 -2.206 14.198 1.00 96.81 182 ASP A O 1
ATOM 1401 N N . GLU A 1 183 ? -5.483 -3.712 12.528 1.00 94.62 183 GLU A N 1
ATOM 1402 C CA . GLU A 1 183 ? -4.074 -3.676 12.121 1.00 94.62 183 GLU A CA 1
ATOM 1403 C C . GLU A 1 183 ? -3.871 -3.380 10.626 1.00 94.62 183 GLU A C 1
ATOM 1405 O O . GLU A 1 183 ? -4.761 -3.581 9.797 1.00 94.62 183 GLU A O 1
ATOM 1410 N N . TYR A 1 184 ? -2.664 -2.923 10.274 1.00 92.38 184 TYR A N 1
ATOM 1411 C CA . TYR A 1 184 ? -2.223 -2.825 8.880 1.00 92.38 184 TYR A CA 1
ATOM 1412 C C . TYR A 1 184 ? -1.862 -4.204 8.321 1.00 92.38 184 TYR A C 1
ATOM 1414 O O . TYR A 1 184 ? -1.211 -5.013 8.984 1.00 92.38 184 TYR A O 1
ATOM 1422 N N . LEU A 1 185 ? -2.233 -4.450 7.065 1.00 91.44 185 LEU A N 1
ATOM 1423 C CA . LEU A 1 185 ? -1.832 -5.651 6.338 1.00 91.44 185 LEU A CA 1
ATOM 1424 C C . LEU A 1 185 ? -0.556 -5.392 5.544 1.00 91.44 185 LEU A C 1
ATOM 1426 O O . LEU A 1 185 ? -0.406 -4.357 4.896 1.00 91.44 185 LEU A O 1
ATOM 1430 N N . VAL A 1 186 ? 0.347 -6.370 5.573 1.00 86.94 186 VAL A N 1
ATOM 1431 C CA . VAL A 1 186 ? 1.648 -6.299 4.907 1.00 86.94 186 VAL A CA 1
ATOM 1432 C C . VAL A 1 186 ? 1.733 -7.407 3.840 1.00 86.94 186 VAL A C 1
ATOM 1434 O O . VAL A 1 186 ? 1.546 -8.578 4.190 1.00 86.94 186 VAL A O 1
ATOM 1437 N N . PRO A 1 187 ? 1.987 -7.062 2.559 1.00 78.06 187 PRO A N 1
ATOM 1438 C CA . PRO A 1 187 ? 1.878 -7.980 1.421 1.00 78.06 187 PRO A CA 1
ATOM 1439 C C . PRO A 1 187 ? 2.816 -9.192 1.472 1.00 78.06 187 PRO A C 1
ATOM 1441 O O . PRO A 1 187 ? 2.352 -10.313 1.307 1.00 78.06 187 PRO A O 1
ATOM 1444 N N . SER A 1 188 ? 4.117 -9.041 1.743 1.00 71.38 188 SER A N 1
ATOM 1445 C CA . SER A 1 188 ? 5.050 -10.185 1.731 1.00 71.38 188 SER A CA 1
ATOM 1446 C C . SER A 1 188 ? 6.312 -9.972 2.565 1.00 71.38 188 SER A C 1
ATOM 1448 O O . SER A 1 188 ? 6.552 -8.886 3.086 1.00 71.38 188 SER A O 1
ATOM 1450 N N . ALA A 1 189 ? 7.154 -11.009 2.655 1.00 54.62 189 ALA A N 1
ATOM 1451 C CA . ALA A 1 189 ? 8.494 -10.917 3.238 1.00 54.62 189 ALA A CA 1
ATOM 1452 C C . ALA A 1 189 ? 9.425 -9.956 2.468 1.00 54.62 189 ALA A C 1
ATOM 1454 O O . ALA A 1 189 ? 10.368 -9.428 3.057 1.00 54.62 189 ALA A O 1
ATOM 1455 N N . ASP A 1 190 ? 9.133 -9.652 1.195 1.00 55.84 190 ASP A N 1
ATOM 1456 C CA . ASP A 1 190 ? 9.879 -8.651 0.424 1.00 55.84 190 ASP A CA 1
ATOM 1457 C C . ASP A 1 190 ? 9.587 -7.228 0.896 1.00 55.84 190 ASP A C 1
ATOM 1459 O O . ASP A 1 190 ? 10.354 -6.325 0.569 1.00 55.84 190 ASP A O 1
ATOM 1463 N N . PHE A 1 191 ? 8.575 -7.017 1.750 1.00 63.44 191 PHE A N 1
ATOM 1464 C CA . PHE A 1 191 ? 8.458 -5.799 2.557 1.00 63.44 191 PHE A CA 1
ATOM 1465 C C . PHE A 1 191 ? 9.762 -5.516 3.317 1.00 63.44 191 PHE A C 1
ATOM 1467 O O . PHE A 1 191 ? 10.166 -4.365 3.421 1.00 63.44 191 PHE A O 1
ATOM 1474 N N . GLY A 1 192 ? 10.501 -6.560 3.716 1.00 58.41 192 GLY A N 1
ATOM 1475 C CA . GLY A 1 192 ? 11.871 -6.457 4.219 1.00 58.41 192 GLY A CA 1
ATOM 1476 C C . GLY A 1 192 ? 12.846 -5.808 3.230 1.00 58.41 192 GLY A C 1
ATOM 1477 O O . GLY A 1 192 ? 13.629 -4.967 3.638 1.00 58.41 192 GLY A O 1
ATOM 1478 N N . THR A 1 193 ? 12.754 -6.086 1.926 1.00 61.03 193 THR A N 1
ATOM 1479 C CA . THR A 1 193 ? 13.590 -5.432 0.893 1.00 61.03 193 THR A CA 1
ATOM 1480 C C . THR A 1 193 ? 13.201 -3.971 0.634 1.00 61.03 193 THR A C 1
ATOM 1482 O O . THR A 1 193 ? 14.041 -3.164 0.228 1.00 61.03 193 THR A O 1
ATOM 1485 N N . TYR A 1 194 ? 11.933 -3.615 0.872 1.00 63.47 194 TYR A N 1
ATOM 1486 C CA . TYR A 1 194 ? 11.470 -2.226 0.871 1.00 63.47 194 TYR A CA 1
ATOM 1487 C C . TYR A 1 194 ? 11.939 -1.486 2.131 1.00 63.47 194 TYR A C 1
ATOM 1489 O O . TYR A 1 194 ? 12.309 -0.315 2.043 1.00 63.47 194 TYR A O 1
ATOM 1497 N N . LEU A 1 195 ? 11.966 -2.172 3.278 1.00 63.50 195 LEU A N 1
ATOM 1498 C CA . LEU A 1 195 ? 12.481 -1.664 4.549 1.00 63.50 195 LEU A CA 1
ATOM 1499 C C . LEU A 1 195 ? 14.010 -1.555 4.561 1.00 63.50 195 LEU A C 1
ATOM 1501 O O . LEU A 1 195 ? 14.520 -0.591 5.114 1.00 63.50 195 LEU A O 1
ATOM 1505 N N . GLU A 1 196 ? 14.742 -2.451 3.894 1.00 61.81 196 GLU A N 1
ATOM 1506 C CA . GLU A 1 196 ? 16.198 -2.351 3.707 1.00 61.81 196 GLU A CA 1
ATOM 1507 C C . GLU A 1 196 ? 16.582 -1.021 3.042 1.00 61.81 196 GLU A C 1
ATOM 1509 O O . GLU A 1 196 ? 17.524 -0.358 3.476 1.00 61.81 196 GLU A O 1
ATOM 1514 N N . ASP A 1 197 ? 15.804 -0.578 2.045 1.00 61.41 197 ASP A N 1
ATOM 1515 C CA . ASP A 1 197 ? 16.015 0.719 1.393 1.00 61.41 197 ASP A CA 1
ATOM 1516 C C . ASP A 1 197 ? 15.787 1.896 2.361 1.00 61.41 197 ASP A C 1
ATOM 1518 O O . ASP A 1 197 ? 16.417 2.945 2.206 1.00 61.41 197 ASP A O 1
ATOM 1522 N N . VAL A 1 198 ? 14.902 1.735 3.351 1.00 61.31 198 VAL A N 1
ATOM 1523 C CA . VAL A 1 198 ? 14.598 2.734 4.386 1.00 61.31 198 VAL A CA 1
ATOM 1524 C C . VAL A 1 198 ? 15.655 2.748 5.495 1.00 61.31 198 VAL A C 1
ATOM 1526 O O . VAL A 1 198 ? 16.065 3.833 5.905 1.00 61.31 198 VAL A O 1
ATOM 1529 N N . THR A 1 199 ? 16.107 1.578 5.964 1.00 56.53 199 THR A N 1
ATOM 1530 C CA . THR A 1 199 ? 17.137 1.419 7.010 1.00 56.53 199 THR A CA 1
ATOM 1531 C C . THR A 1 199 ? 18.548 1.751 6.545 1.00 56.53 199 THR A C 1
ATOM 1533 O O . THR A 1 199 ? 19.449 1.807 7.379 1.00 56.53 199 THR A O 1
ATOM 1536 N N . ASP A 1 200 ? 18.767 1.964 5.243 1.00 52.19 200 ASP A N 1
ATOM 1537 C CA . ASP A 1 200 ? 20.033 2.473 4.702 1.00 52.19 200 ASP A CA 1
ATOM 1538 C C . ASP A 1 200 ? 20.207 3.955 5.096 1.00 52.19 200 ASP A C 1
ATOM 1540 O O . ASP A 1 200 ? 20.147 4.869 4.269 1.00 52.19 200 ASP A O 1
ATOM 1544 N N . VAL A 1 201 ? 20.367 4.184 6.403 1.00 46.66 201 VAL A N 1
ATOM 1545 C CA . VAL A 1 201 ? 20.897 5.396 7.029 1.00 46.66 201 VAL A CA 1
ATOM 1546 C C . VAL A 1 201 ? 22.420 5.232 7.062 1.00 46.66 201 VAL A C 1
ATOM 1548 O O . VAL A 1 201 ? 23.046 5.145 8.114 1.00 46.66 201 VAL A O 1
ATOM 1551 N N . GLY A 1 202 ? 23.006 5.088 5.875 1.00 41.12 202 GLY A N 1
ATOM 1552 C CA . GLY A 1 202 ? 24.444 5.070 5.645 1.00 41.12 202 GLY A CA 1
ATOM 1553 C C . GLY A 1 202 ? 24.883 6.400 5.044 1.00 41.12 202 GLY A C 1
ATOM 1554 O O . GLY A 1 202 ? 24.549 6.709 3.903 1.00 41.12 202 GLY A O 1
ATOM 1555 N N . GLU A 1 203 ? 25.578 7.189 5.861 1.00 41.91 203 GLU A N 1
ATOM 1556 C CA . GLU A 1 203 ? 26.426 8.346 5.544 1.00 41.91 203 GLU A CA 1
ATOM 1557 C C . GLU A 1 203 ? 26.796 8.519 4.061 1.00 41.91 203 GLU A C 1
ATOM 1559 O O . GLU A 1 203 ? 27.420 7.639 3.487 1.00 41.91 203 GLU A O 1
ATOM 1564 N N . THR A 1 204 ? 26.519 9.690 3.469 1.00 44.03 204 THR A N 1
ATOM 1565 C CA . THR A 1 204 ? 27.257 10.243 2.302 1.00 44.03 204 THR A CA 1
ATOM 1566 C C . THR A 1 204 ? 27.678 9.254 1.195 1.00 44.03 204 THR A C 1
ATOM 1568 O O . THR A 1 204 ? 28.750 9.398 0.616 1.00 44.03 204 THR A O 1
ATOM 1571 N N . GLU A 1 205 ? 26.858 8.254 0.878 1.00 52.75 205 GLU A N 1
ATOM 1572 C CA . GLU A 1 205 ? 27.104 7.314 -0.216 1.00 52.75 205 GLU A CA 1
ATOM 1573 C C . GLU A 1 205 ? 25.850 7.208 -1.071 1.00 52.75 205 GLU A C 1
ATOM 1575 O O . GLU A 1 205 ? 25.042 6.297 -0.917 1.00 52.75 205 GLU A O 1
ATOM 1580 N N . GLY A 1 206 ? 25.713 8.172 -1.973 1.00 55.50 206 GLY A N 1
ATOM 1581 C CA . GLY A 1 206 ? 24.917 8.122 -3.181 1.00 55.50 206 GLY A CA 1
ATOM 1582 C C . GLY A 1 206 ? 23.466 7.615 -3.202 1.00 55.50 206 GLY A C 1
ATOM 1583 O O . GLY A 1 206 ? 23.114 6.533 -2.737 1.00 55.50 206 GLY A O 1
ATOM 1584 N N . TYR A 1 207 ? 22.595 8.356 -3.887 1.00 65.38 207 TYR A N 1
ATOM 1585 C CA . TYR A 1 207 ? 21.196 7.976 -4.104 1.00 65.38 207 TYR A CA 1
ATOM 1586 C C . TYR A 1 207 ? 20.902 7.676 -5.578 1.00 65.38 207 TYR A C 1
ATOM 1588 O O . TYR A 1 207 ? 21.551 8.201 -6.488 1.00 65.38 207 TYR A O 1
ATOM 1596 N N . CYS A 1 208 ? 19.902 6.819 -5.807 1.00 75.44 208 CYS A N 1
ATOM 1597 C CA . CYS A 1 208 ? 19.394 6.529 -7.142 1.00 75.44 208 CYS A CA 1
ATOM 1598 C C . CYS A 1 208 ? 18.192 7.411 -7.477 1.00 75.44 208 CYS A C 1
ATOM 1600 O O . CYS A 1 208 ? 17.118 7.256 -6.897 1.00 75.44 208 CYS A O 1
ATOM 1602 N N . GLU A 1 209 ? 18.343 8.273 -8.473 1.00 78.81 209 GLU A N 1
ATOM 1603 C CA . GLU A 1 209 ? 17.202 8.876 -9.159 1.00 78.81 209 GLU A CA 1
ATOM 1604 C C . GLU A 1 209 ? 16.596 7.830 -10.095 1.00 78.81 209 GLU A C 1
ATOM 1606 O O . GLU A 1 209 ? 17.327 7.180 -10.839 1.00 78.81 209 GLU A O 1
ATOM 1611 N N . THR A 1 210 ? 15.275 7.662 -10.078 1.00 79.38 210 THR A N 1
ATOM 1612 C CA . THR A 1 210 ? 14.555 6.752 -10.982 1.00 79.38 210 THR A CA 1
ATOM 1613 C C . THR A 1 210 ? 13.698 7.560 -11.951 1.00 79.38 210 THR A C 1
ATOM 1615 O O . THR A 1 210 ? 13.120 8.584 -11.592 1.00 79.38 210 THR A O 1
ATOM 1618 N N . ALA A 1 211 ? 13.612 7.104 -13.196 1.00 78.00 211 ALA A N 1
ATOM 1619 C CA . ALA A 1 211 ? 12.766 7.674 -14.227 1.00 78.00 211 ALA A CA 1
ATOM 1620 C C . ALA A 1 211 ? 12.008 6.564 -14.958 1.00 78.00 211 ALA A C 1
ATOM 1622 O O . ALA A 1 211 ? 12.590 5.597 -15.457 1.00 78.00 211 ALA A O 1
ATOM 1623 N N . THR A 1 212 ? 10.687 6.713 -15.017 1.00 82.25 212 THR A N 1
ATOM 1624 C CA . THR A 1 212 ? 9.799 5.799 -15.731 1.00 82.25 212 THR A CA 1
ATOM 1625 C C . THR A 1 212 ? 9.703 6.156 -17.206 1.00 82.25 212 THR A C 1
ATOM 1627 O O . THR A 1 212 ? 9.841 7.322 -17.576 1.00 82.25 212 THR A O 1
ATOM 1630 N N . SER A 1 213 ? 9.507 5.140 -18.050 1.00 81.44 213 SER A N 1
ATOM 1631 C CA . SER A 1 213 ? 9.421 5.288 -19.509 1.00 81.44 213 SER A CA 1
ATOM 1632 C C . SER A 1 213 ? 10.586 6.090 -20.095 1.00 81.44 213 SER A C 1
ATOM 1634 O O . SER A 1 213 ? 10.427 6.906 -21.004 1.00 81.44 213 SER A O 1
ATOM 1636 N N . LYS A 1 214 ? 11.780 5.872 -19.541 1.00 87.12 214 LYS A N 1
ATOM 1637 C CA . LYS A 1 214 ? 13.019 6.489 -19.997 1.00 87.12 214 LYS A CA 1
ATOM 1638 C C . LYS A 1 214 ? 14.083 5.433 -20.167 1.00 87.12 214 LYS A C 1
ATOM 1640 O O . LYS A 1 214 ? 14.172 4.498 -19.378 1.00 87.12 214 LYS A O 1
ATOM 1645 N N . GLN A 1 215 ? 14.892 5.643 -21.192 1.00 90.44 215 GLN A N 1
ATOM 1646 C CA . GLN A 1 215 ? 16.092 4.886 -21.457 1.00 90.44 215 GLN A CA 1
ATOM 1647 C C . GLN A 1 215 ? 17.277 5.847 -21.489 1.00 90.44 215 GLN A C 1
ATOM 1649 O O . GLN A 1 215 ? 17.360 6.708 -22.371 1.00 90.44 215 GLN A O 1
ATOM 1654 N N . TYR A 1 216 ? 18.179 5.701 -20.525 1.00 90.38 216 TYR A N 1
ATOM 1655 C CA . TYR A 1 216 ? 19.441 6.431 -20.515 1.00 90.38 216 TYR A CA 1
ATOM 1656 C C . TYR A 1 216 ? 20.517 5.692 -21.309 1.00 90.38 216 TYR A C 1
ATOM 1658 O O . TYR A 1 216 ? 20.525 4.460 -21.374 1.00 90.38 216 TYR A O 1
ATOM 1666 N N . ASP A 1 217 ? 21.386 6.481 -21.932 1.00 89.12 217 ASP A N 1
ATOM 1667 C CA . ASP A 1 217 ? 22.557 6.027 -22.667 1.00 89.12 217 ASP A CA 1
ATOM 1668 C C . ASP A 1 217 ? 23.764 5.903 -21.732 1.00 89.12 217 ASP A C 1
ATOM 1670 O O . ASP A 1 217 ? 23.797 6.470 -20.638 1.00 89.12 217 ASP A O 1
ATOM 1674 N N . GLY A 1 218 ? 24.770 5.165 -22.178 1.00 90.88 218 GLY A N 1
ATOM 1675 C CA . GLY A 1 218 ? 26.034 5.026 -21.479 1.00 90.88 218 GLY A CA 1
ATOM 1676 C C . GLY A 1 218 ? 26.816 3.808 -21.942 1.00 90.88 218 GLY A C 1
ATOM 1677 O O . GLY A 1 218 ? 26.312 2.914 -22.623 1.00 90.88 218 GLY A O 1
ATOM 1678 N N . GLN A 1 219 ? 28.080 3.751 -21.541 1.00 94.81 219 GLN A N 1
ATOM 1679 C CA . GLN A 1 219 ? 28.922 2.598 -21.814 1.00 94.81 219 GLN A CA 1
ATOM 1680 C C . GLN A 1 219 ? 28.480 1.422 -20.939 1.00 94.81 219 GLN A C 1
ATOM 1682 O O . GLN A 1 219 ? 28.492 1.534 -19.717 1.00 94.81 219 GLN A O 1
ATOM 1687 N N . LEU A 1 220 ? 28.130 0.285 -21.546 1.00 94.75 220 LEU A N 1
ATOM 1688 C CA . LEU A 1 220 ? 27.774 -0.921 -20.799 1.00 94.75 220 LEU A CA 1
ATOM 1689 C C . LEU A 1 220 ? 28.962 -1.418 -19.969 1.00 94.75 220 LEU A C 1
ATOM 1691 O O . LEU A 1 220 ? 30.023 -1.736 -20.506 1.00 94.75 220 LEU A O 1
ATOM 1695 N N . VAL A 1 221 ? 28.750 -1.505 -18.661 1.00 96.00 221 VAL A N 1
ATOM 1696 C CA . VAL A 1 221 ? 29.719 -1.999 -17.679 1.00 96.00 221 VAL A CA 1
ATOM 1697 C C . VAL A 1 221 ? 29.404 -3.442 -17.308 1.00 96.00 221 VAL A C 1
ATOM 1699 O O . VAL A 1 221 ? 30.301 -4.274 -17.205 1.00 96.00 221 VAL A O 1
ATOM 1702 N N . ASP A 1 222 ? 28.127 -3.752 -17.092 1.00 96.94 222 ASP A N 1
ATOM 1703 C CA . ASP A 1 222 ? 27.683 -5.073 -16.652 1.00 96.94 222 ASP A CA 1
ATOM 1704 C C . ASP A 1 222 ? 26.208 -5.285 -17.017 1.00 96.94 222 ASP A C 1
ATOM 1706 O O . ASP A 1 222 ? 25.453 -4.334 -17.220 1.00 96.94 222 ASP A O 1
ATOM 1710 N N . THR A 1 223 ? 25.782 -6.542 -17.084 1.00 96.44 223 THR A N 1
ATOM 1711 C CA . THR A 1 223 ? 24.378 -6.919 -17.270 1.00 96.44 223 THR A CA 1
ATOM 1712 C C . THR A 1 223 ? 23.976 -7.913 -16.193 1.00 96.44 223 THR A C 1
ATOM 1714 O O . THR A 1 223 ? 24.650 -8.917 -15.959 1.00 96.44 223 THR A O 1
ATOM 1717 N N . LYS A 1 224 ? 22.863 -7.631 -15.520 1.00 94.81 224 LYS A N 1
ATOM 1718 C CA . LYS A 1 224 ? 22.295 -8.458 -14.456 1.00 94.81 224 LYS A CA 1
ATOM 1719 C C . LYS A 1 224 ? 20.852 -8.807 -14.775 1.00 94.81 224 LYS A C 1
ATOM 1721 O O . LYS A 1 224 ? 20.176 -8.081 -15.489 1.00 94.81 224 LYS A O 1
ATOM 1726 N N . GLN A 1 225 ? 20.383 -9.899 -14.187 1.00 94.62 225 GLN A N 1
ATOM 1727 C CA . GLN A 1 225 ? 18.965 -10.214 -14.128 1.00 94.62 225 GLN A CA 1
ATOM 1728 C C . GLN A 1 225 ? 18.444 -9.812 -12.749 1.00 94.62 225 GLN A C 1
ATOM 1730 O O . GLN A 1 225 ? 19.016 -10.211 -11.731 1.00 94.62 225 GLN A O 1
ATOM 1735 N N . THR A 1 226 ? 17.397 -8.995 -12.715 1.00 85.12 226 THR A N 1
ATOM 1736 C CA . THR A 1 226 ? 16.777 -8.495 -11.486 1.00 85.12 226 THR A CA 1
ATOM 1737 C C . THR A 1 226 ? 15.259 -8.561 -11.584 1.00 85.12 226 THR A C 1
ATOM 1739 O O . THR A 1 226 ? 14.704 -8.703 -12.670 1.00 85.12 226 THR A O 1
ATOM 1742 N N . GLN A 1 227 ? 14.580 -8.493 -10.440 1.00 81.81 227 GLN A N 1
ATOM 1743 C CA . GLN A 1 227 ? 13.118 -8.574 -10.393 1.00 81.81 227 GLN A CA 1
ATOM 1744 C C . GLN A 1 227 ? 12.471 -7.186 -10.458 1.00 81.81 227 GLN A C 1
ATOM 1746 O O . GLN A 1 227 ? 11.316 -7.065 -10.851 1.00 81.81 227 GLN A O 1
ATOM 1751 N N . SER A 1 228 ? 13.228 -6.129 -10.141 1.00 77.94 228 SER A N 1
ATOM 1752 C CA . SER A 1 228 ? 12.714 -4.760 -10.100 1.00 77.94 228 SER A CA 1
ATOM 1753 C C . SER A 1 228 ? 13.735 -3.698 -10.560 1.00 77.94 228 SER A C 1
ATOM 1755 O O . SER A 1 228 ? 14.949 -3.952 -10.569 1.00 77.94 228 SER A O 1
ATOM 1757 N N . PRO A 1 229 ? 13.275 -2.469 -10.883 1.00 77.44 229 PRO A N 1
ATOM 1758 C CA . PRO A 1 229 ? 14.152 -1.309 -11.074 1.00 77.44 229 PRO A CA 1
ATOM 1759 C C . PRO A 1 229 ? 14.980 -0.966 -9.823 1.00 77.44 229 PRO A C 1
ATOM 1761 O O . PRO A 1 229 ? 16.139 -0.567 -9.934 1.00 77.44 229 PRO A O 1
ATOM 1764 N N . GLY A 1 230 ? 14.415 -1.156 -8.625 1.00 78.50 230 GLY A N 1
ATOM 1765 C CA . GLY A 1 230 ? 15.113 -0.916 -7.355 1.00 78.50 230 GLY A CA 1
ATOM 1766 C C . GLY A 1 230 ? 16.300 -1.862 -7.161 1.00 78.50 230 GLY A C 1
ATOM 1767 O O . GLY A 1 230 ? 17.404 -1.424 -6.836 1.00 78.50 230 GLY A O 1
ATOM 1768 N N . ASP A 1 231 ? 16.123 -3.146 -7.478 1.00 80.00 231 ASP A N 1
ATOM 1769 C CA . ASP A 1 231 ? 17.227 -4.108 -7.507 1.00 80.00 231 ASP A CA 1
ATOM 1770 C C . ASP A 1 231 ? 18.318 -3.706 -8.493 1.00 80.00 231 ASP A C 1
ATOM 1772 O O . ASP A 1 231 ? 19.504 -3.833 -8.187 1.00 80.00 231 ASP A O 1
ATOM 1776 N N . CYS A 1 232 ? 17.924 -3.215 -9.669 1.00 85.19 232 CYS A N 1
ATOM 1777 C CA . CYS A 1 232 ? 18.860 -2.775 -10.694 1.00 85.19 232 CYS A CA 1
ATOM 1778 C C . CYS A 1 232 ? 19.730 -1.609 -10.195 1.00 85.19 232 CYS A C 1
ATOM 1780 O O . CYS A 1 232 ? 20.960 -1.672 -10.275 1.00 85.19 232 CYS A O 1
ATOM 1782 N N . CYS A 1 233 ? 19.114 -0.615 -9.551 1.00 87.25 233 CYS A N 1
ATOM 1783 C CA . CYS A 1 233 ? 19.824 0.440 -8.827 1.00 87.25 233 CYS A CA 1
ATOM 1784 C C . CYS A 1 233 ? 20.793 -0.128 -7.774 1.00 87.25 233 CYS A C 1
ATOM 1786 O O . CYS A 1 233 ? 21.960 0.260 -7.745 1.00 87.25 233 CYS A O 1
ATOM 1788 N N . ARG A 1 234 ? 20.369 -1.087 -6.939 1.00 83.25 234 ARG A N 1
ATOM 1789 C CA . ARG A 1 234 ? 21.245 -1.694 -5.917 1.00 83.25 234 ARG A CA 1
ATOM 1790 C C . ARG A 1 234 ? 22.454 -2.399 -6.531 1.00 83.25 234 ARG A C 1
ATOM 1792 O O . ARG A 1 234 ? 23.550 -2.356 -5.968 1.00 83.25 234 ARG A O 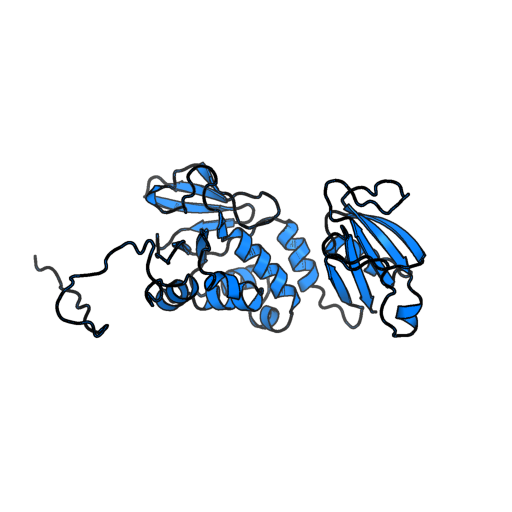1
ATOM 1799 N N . LYS A 1 235 ? 22.284 -3.042 -7.692 1.00 88.31 235 LYS A N 1
ATOM 1800 C CA . LYS A 1 235 ? 23.407 -3.615 -8.452 1.00 88.31 235 LYS A CA 1
ATOM 1801 C C . LYS A 1 235 ? 24.334 -2.520 -8.984 1.00 88.31 235 LYS A C 1
ATOM 1803 O O . LYS A 1 235 ? 25.545 -2.698 -8.895 1.00 88.31 235 LYS A O 1
ATOM 1808 N N . CYS A 1 236 ? 23.787 -1.397 -9.454 1.00 90.06 236 CYS A N 1
ATOM 1809 C CA . CYS A 1 236 ? 24.569 -0.227 -9.857 1.00 90.06 236 CYS A CA 1
ATOM 1810 C C . CYS A 1 236 ? 25.376 0.353 -8.688 1.00 90.06 236 CYS A C 1
ATOM 1812 O O . CYS A 1 236 ? 26.585 0.496 -8.813 1.00 90.06 236 CYS A O 1
ATOM 1814 N N . LYS A 1 237 ? 24.756 0.573 -7.517 1.00 86.38 237 LYS A N 1
ATOM 1815 C CA . LYS A 1 237 ? 25.427 1.064 -6.295 1.00 86.38 237 LYS A CA 1
ATOM 1816 C C . LYS A 1 237 ? 26.638 0.203 -5.916 1.00 86.38 237 LYS A C 1
ATOM 1818 O O . LYS A 1 237 ? 27.698 0.726 -5.593 1.00 86.38 237 LYS A O 1
ATOM 1823 N N . LYS A 1 238 ? 26.502 -1.126 -6.000 1.00 87.56 238 LYS A N 1
ATOM 1824 C CA . LYS A 1 238 ? 27.586 -2.083 -5.697 1.00 87.56 238 LYS A CA 1
ATOM 1825 C C . LYS A 1 238 ? 28.684 -2.127 -6.763 1.00 87.56 238 LYS A C 1
ATOM 1827 O O . LYS A 1 238 ? 29.760 -2.663 -6.501 1.00 87.56 238 LYS A O 1
ATOM 1832 N N . ASN A 1 239 ? 28.425 -1.610 -7.960 1.00 89.00 239 ASN A N 1
ATOM 1833 C CA . ASN A 1 239 ? 29.388 -1.587 -9.046 1.00 89.00 239 ASN A CA 1
ATOM 1834 C C . ASN A 1 239 ? 30.072 -0.213 -9.103 1.00 89.00 239 ASN A C 1
ATOM 1836 O O . ASN A 1 239 ? 29.485 0.788 -9.509 1.00 89.00 239 ASN A O 1
ATOM 1840 N N . LYS A 1 240 ? 31.354 -0.177 -8.726 1.00 88.50 240 LYS A N 1
ATOM 1841 C CA . LYS A 1 240 ? 32.163 1.051 -8.678 1.00 88.50 240 LYS A CA 1
ATOM 1842 C C . LYS A 1 240 ? 32.309 1.774 -10.025 1.00 88.50 240 LYS A C 1
ATOM 1844 O O . LYS A 1 240 ? 32.688 2.944 -10.020 1.00 88.50 240 LYS A O 1
ATOM 1849 N N . ASP A 1 241 ? 31.992 1.115 -11.131 1.00 91.69 241 ASP A N 1
ATOM 1850 C CA . ASP A 1 241 ? 32.084 1.676 -12.474 1.00 91.69 241 ASP A CA 1
ATOM 1851 C C . ASP A 1 241 ? 30.696 2.068 -13.018 1.00 91.69 241 ASP A C 1
ATOM 1853 O O . ASP A 1 241 ? 30.597 2.640 -14.094 1.00 91.69 241 ASP A O 1
ATOM 1857 N N . CYS A 1 242 ? 29.614 1.820 -12.271 1.00 92.19 242 CYS A N 1
ATOM 1858 C CA . CYS A 1 242 ? 28.261 2.207 -12.660 1.00 92.19 242 CYS A CA 1
ATOM 1859 C C . CYS A 1 242 ? 27.907 3.624 -12.179 1.00 92.19 242 CYS A C 1
ATOM 1861 O O . CYS A 1 242 ? 28.110 3.971 -11.011 1.00 92.19 242 CYS A O 1
ATOM 1863 N N . THR A 1 243 ? 27.344 4.425 -13.086 1.00 91.31 243 THR A N 1
ATOM 1864 C CA . THR A 1 243 ? 26.777 5.760 -12.807 1.00 91.31 243 THR A CA 1
ATOM 1865 C C . THR A 1 243 ? 25.335 5.900 -13.307 1.00 91.31 243 THR A C 1
ATOM 1867 O O . THR A 1 243 ? 24.583 6.726 -12.793 1.00 91.31 243 THR A O 1
ATOM 1870 N N . VAL A 1 244 ? 24.913 5.061 -14.256 1.00 93.56 244 VAL A N 1
ATOM 1871 C CA . VAL A 1 244 ? 23.557 4.994 -14.822 1.00 93.56 244 VAL A CA 1
ATOM 1872 C C . VAL A 1 244 ? 23.112 3.541 -14.875 1.00 93.56 244 VAL A C 1
ATOM 1874 O O . VAL A 1 244 ? 23.925 2.644 -15.057 1.00 93.56 244 VAL A O 1
ATOM 1877 N N . TRP A 1 245 ? 21.818 3.279 -14.770 1.00 94.00 245 TRP A N 1
ATOM 1878 C CA . TRP A 1 245 ? 21.274 1.949 -15.019 1.00 94.00 245 TRP A CA 1
ATOM 1879 C C . TRP A 1 245 ? 19.986 2.011 -15.839 1.00 94.00 245 TRP A C 1
ATOM 1881 O O . TRP A 1 245 ? 19.269 3.012 -15.828 1.00 94.00 245 TRP A O 1
ATOM 1891 N N . THR A 1 246 ? 19.694 0.918 -16.540 1.00 93.81 246 THR A N 1
ATOM 1892 C CA . THR A 1 246 ? 18.498 0.748 -17.372 1.00 93.81 246 THR A CA 1
ATOM 1893 C C . THR A 1 246 ? 17.920 -0.645 -17.153 1.00 93.81 246 THR A C 1
ATOM 1895 O O . THR A 1 246 ? 18.623 -1.643 -17.275 1.00 93.81 246 THR A O 1
ATOM 1898 N N . PHE A 1 247 ? 16.633 -0.717 -16.835 1.00 93.25 247 PHE A N 1
ATOM 1899 C CA . PHE A 1 247 ? 15.899 -1.932 -16.505 1.00 93.25 247 PHE A CA 1
ATOM 1900 C C . PHE A 1 247 ? 14.768 -2.173 -17.503 1.00 93.25 247 PHE A C 1
ATOM 1902 O O . PHE A 1 247 ? 13.938 -1.290 -17.741 1.00 93.25 247 PHE A O 1
ATOM 1909 N N . CYS A 1 248 ? 14.707 -3.384 -18.056 1.00 92.00 248 CYS A N 1
ATOM 1910 C CA . CYS A 1 248 ? 13.617 -3.800 -18.923 1.00 92.00 248 CYS A CA 1
ATOM 1911 C C . CYS A 1 248 ? 12.374 -4.191 -18.115 1.00 92.00 248 CYS A C 1
ATOM 1913 O O . CYS A 1 248 ? 12.313 -5.264 -17.512 1.00 92.00 248 CYS A O 1
ATOM 1915 N N . ALA A 1 249 ? 11.359 -3.327 -18.152 1.00 84.56 249 ALA A N 1
ATOM 1916 C CA . ALA A 1 249 ? 10.150 -3.462 -17.345 1.00 84.56 249 ALA A CA 1
ATOM 1917 C C . ALA A 1 249 ? 9.041 -4.272 -18.017 1.00 84.56 249 ALA A C 1
ATOM 1919 O O . ALA A 1 249 ? 8.121 -4.753 -17.359 1.00 84.56 249 ALA A O 1
ATOM 1920 N N . LYS A 1 250 ? 9.103 -4.413 -19.343 1.00 85.75 250 LYS A N 1
ATOM 1921 C CA . LYS A 1 250 ? 8.026 -5.011 -20.128 1.00 85.75 250 LYS A CA 1
ATOM 1922 C C . LYS A 1 250 ? 8.102 -6.544 -20.093 1.00 85.75 250 LYS A C 1
ATOM 1924 O O . LYS A 1 250 ? 9.122 -7.083 -20.518 1.00 85.75 250 LYS A O 1
ATOM 1929 N N . PRO A 1 251 ? 7.038 -7.265 -19.686 1.00 82.75 251 PRO A N 1
ATOM 1930 C CA . PRO A 1 251 ? 7.048 -8.732 -19.613 1.00 82.75 251 PRO A CA 1
ATOM 1931 C C . PRO A 1 251 ? 7.368 -9.427 -20.943 1.00 82.75 251 PRO A C 1
ATOM 1933 O O . PRO A 1 251 ? 8.003 -10.475 -20.965 1.00 82.75 251 PRO A O 1
ATOM 1936 N N . SER A 1 252 ? 6.980 -8.820 -22.070 1.00 84.50 252 SER A N 1
ATOM 1937 C CA . SER A 1 252 ? 7.298 -9.327 -23.413 1.00 84.50 252 SER A CA 1
ATOM 1938 C C . SER A 1 252 ? 8.748 -9.070 -23.850 1.00 84.50 252 SER A C 1
ATOM 1940 O O . SER A 1 252 ? 9.078 -9.301 -25.010 1.00 84.50 252 SER A O 1
ATOM 1942 N N . GLY A 1 253 ? 9.580 -8.506 -22.975 1.00 89.50 253 GLY A N 1
ATOM 1943 C CA . GLY A 1 253 ? 10.897 -7.987 -23.307 1.00 89.50 253 GLY A CA 1
ATOM 1944 C C . GLY A 1 253 ? 10.866 -6.587 -23.924 1.00 89.50 253 GLY A C 1
ATOM 1945 O O . GLY A 1 253 ? 9.830 -6.078 -24.369 1.00 89.50 253 GLY A O 1
ATOM 1946 N N . CYS A 1 254 ? 12.035 -5.962 -23.932 1.00 89.00 254 CYS A N 1
ATOM 1947 C CA . CYS A 1 254 ? 12.282 -4.623 -24.435 1.00 89.00 254 CYS A CA 1
ATOM 1948 C C . CYS A 1 254 ? 13.039 -4.729 -25.749 1.00 89.00 254 CYS A C 1
ATOM 1950 O O . CYS A 1 254 ? 13.990 -5.492 -25.864 1.00 89.00 254 CYS A O 1
ATOM 1952 N N . GLN A 1 255 ? 12.602 -3.998 -26.766 1.00 85.00 255 GLN A N 1
ATOM 1953 C CA . GLN A 1 255 ? 13.206 -4.095 -28.084 1.00 85.00 255 GLN A CA 1
ATOM 1954 C C . GLN A 1 255 ? 13.469 -2.707 -28.642 1.00 85.00 255 GLN A C 1
ATOM 1956 O O . GLN A 1 255 ? 12.567 -1.872 -28.731 1.00 85.00 255 GLN A O 1
ATOM 1961 N N . GLU A 1 256 ? 14.710 -2.492 -29.055 1.00 78.19 256 GLU A N 1
ATOM 1962 C CA . GLU A 1 256 ? 15.094 -1.347 -29.865 1.00 78.19 256 GLU A CA 1
ATOM 1963 C C . GLU A 1 256 ? 14.988 -1.674 -31.354 1.00 78.19 256 GLU A C 1
ATOM 1965 O O . GLU A 1 256 ? 15.004 -2.833 -31.779 1.00 78.19 256 GLU A O 1
ATOM 1970 N N . ARG A 1 257 ? 14.874 -0.628 -32.174 1.00 75.81 257 ARG A N 1
ATOM 1971 C CA . ARG A 1 257 ? 14.793 -0.774 -33.627 1.00 75.81 257 ARG A CA 1
ATOM 1972 C C . ARG A 1 257 ? 16.067 -1.462 -34.133 1.00 75.81 257 ARG A C 1
ATOM 1974 O O . ARG A 1 257 ? 17.148 -0.908 -33.995 1.00 75.81 257 ARG A O 1
ATOM 1981 N N . ASN A 1 258 ? 15.910 -2.620 -34.774 1.00 78.06 258 ASN A N 1
ATOM 1982 C CA . ASN A 1 258 ? 16.997 -3.458 -35.301 1.00 78.06 258 ASN A CA 1
ATOM 1983 C C . ASN A 1 258 ? 17.903 -4.120 -34.242 1.00 78.06 258 ASN A C 1
ATOM 1985 O O . ASN A 1 258 ? 18.999 -4.559 -34.587 1.00 78.06 258 ASN A O 1
ATOM 1989 N N . SER A 1 259 ? 17.431 -4.262 -32.999 1.00 79.31 259 SER A N 1
ATOM 1990 C CA . SER A 1 259 ? 18.143 -4.984 -31.935 1.00 79.31 259 SER A CA 1
ATOM 1991 C C . SER A 1 259 ? 17.407 -6.270 -31.521 1.00 79.31 259 SER A C 1
ATOM 1993 O O . SER A 1 259 ? 16.182 -6.368 -31.694 1.00 79.31 259 SER A O 1
ATOM 1995 N N . PRO A 1 260 ? 18.127 -7.268 -30.967 1.00 86.31 260 PRO A N 1
ATOM 1996 C CA . PRO A 1 260 ? 17.510 -8.422 -30.319 1.00 86.31 260 PRO A CA 1
ATOM 1997 C C . PRO A 1 260 ? 16.555 -7.994 -29.199 1.00 86.31 260 PRO A C 1
ATOM 1999 O O . PRO A 1 260 ? 16.735 -6.942 -28.585 1.00 86.31 260 PRO A O 1
ATOM 2002 N N . ILE A 1 261 ? 15.548 -8.823 -28.921 1.00 89.88 261 ILE A N 1
ATOM 2003 C CA . ILE A 1 261 ? 14.651 -8.605 -27.782 1.00 89.88 261 ILE A CA 1
ATOM 2004 C C . ILE A 1 261 ? 15.451 -8.823 -26.496 1.00 89.88 261 ILE A C 1
ATOM 2006 O O . ILE A 1 261 ? 15.987 -9.906 -26.263 1.00 89.88 261 ILE A O 1
ATOM 2010 N N . ILE A 1 262 ? 15.503 -7.791 -25.665 1.00 92.00 262 ILE A N 1
ATOM 2011 C CA . ILE A 1 262 ? 16.063 -7.830 -24.321 1.00 92.00 262 ILE A CA 1
ATOM 2012 C C . ILE A 1 262 ? 15.018 -8.469 -23.394 1.00 92.00 262 ILE A C 1
ATOM 2014 O O . ILE A 1 262 ? 13.886 -7.980 -23.350 1.00 92.00 262 ILE A O 1
ATOM 2018 N N . PRO A 1 263 ? 15.341 -9.551 -22.664 1.00 93.25 263 PRO A N 1
ATOM 2019 C CA . PRO A 1 263 ? 14.391 -10.194 -21.762 1.00 93.25 263 PRO A CA 1
ATOM 2020 C C . PRO A 1 263 ? 13.866 -9.255 -20.668 1.00 93.25 263 PRO A C 1
ATOM 2022 O O . PRO A 1 263 ? 14.560 -8.344 -20.212 1.00 93.25 263 PRO A O 1
ATOM 2025 N N . TRP A 1 264 ? 12.644 -9.516 -20.197 1.00 91.12 264 TRP A N 1
ATOM 2026 C CA . TRP A 1 264 ? 12.128 -8.873 -18.986 1.00 91.12 264 TRP A CA 1
ATOM 2027 C C . TRP A 1 264 ? 13.096 -9.075 -17.820 1.00 91.12 264 TRP A C 1
ATOM 2029 O O . TRP A 1 264 ? 13.716 -10.134 -17.710 1.00 91.12 264 TRP A O 1
ATOM 2039 N N . GLY A 1 265 ? 13.231 -8.071 -16.956 1.00 86.00 265 GLY A N 1
ATOM 2040 C CA . GLY A 1 265 ? 14.096 -8.154 -15.782 1.00 86.00 265 GLY A CA 1
ATOM 2041 C C . GLY A 1 265 ? 15.581 -7.937 -16.080 1.00 86.00 265 GLY A C 1
ATOM 2042 O O . GLY A 1 265 ? 16.400 -7.928 -15.161 1.00 86.00 265 GLY A O 1
ATOM 2043 N N . THR A 1 266 ? 15.962 -7.750 -17.349 1.00 95.19 266 THR A N 1
ATOM 2044 C CA . THR A 1 266 ? 17.346 -7.412 -17.687 1.00 95.19 266 THR A CA 1
ATOM 2045 C C . THR A 1 266 ? 17.672 -6.000 -17.208 1.00 95.19 266 THR A C 1
ATOM 2047 O O . THR A 1 266 ? 16.984 -5.032 -17.531 1.00 95.19 266 THR A O 1
ATOM 2050 N N . CYS A 1 267 ? 18.749 -5.904 -16.439 1.00 95.25 267 CYS A N 1
ATOM 2051 C CA . CYS A 1 267 ? 19.307 -4.700 -15.854 1.00 95.25 267 CYS A CA 1
ATOM 2052 C C . CYS A 1 267 ? 20.690 -4.439 -16.458 1.00 95.25 267 CYS A C 1
ATOM 2054 O O . CYS A 1 267 ? 21.641 -5.182 -16.206 1.00 95.25 267 CYS A O 1
ATOM 2056 N N . HIS A 1 268 ? 20.811 -3.374 -17.239 1.00 95.88 268 HIS A N 1
ATOM 2057 C CA . HIS A 1 268 ? 22.080 -2.886 -17.758 1.00 95.88 268 HIS A CA 1
ATOM 2058 C C . HIS A 1 268 ? 22.659 -1.845 -16.807 1.00 95.88 268 HIS A C 1
ATOM 2060 O O . HIS A 1 268 ? 22.011 -0.845 -16.497 1.00 95.88 268 HIS A O 1
ATOM 2066 N N . LEU A 1 269 ? 23.886 -2.088 -16.353 1.00 96.12 269 LEU A N 1
ATOM 2067 C CA . LEU A 1 269 ? 24.682 -1.145 -15.580 1.00 96.12 269 LEU A CA 1
ATOM 2068 C C . LEU A 1 269 ? 25.584 -0.392 -16.547 1.00 96.12 269 LEU A C 1
ATOM 2070 O O . LEU A 1 269 ? 26.341 -1.012 -17.295 1.00 96.12 269 LEU A O 1
ATOM 2074 N N . LEU A 1 270 ? 25.482 0.928 -16.545 1.00 95.25 270 LEU A N 1
ATOM 2075 C CA . LEU A 1 270 ? 26.098 1.810 -17.521 1.00 95.25 270 LEU A CA 1
ATOM 2076 C C . LEU A 1 270 ? 27.006 2.834 -16.829 1.00 95.25 270 LEU A C 1
ATOM 2078 O O . LEU A 1 270 ? 26.764 3.264 -15.697 1.00 95.25 270 LEU A O 1
ATOM 2082 N N . PHE A 1 271 ? 28.033 3.264 -17.548 1.00 93.69 271 PHE A N 1
ATOM 2083 C CA . PHE A 1 271 ? 28.861 4.408 -17.203 1.00 93.69 271 PHE A CA 1
ATOM 2084 C C . PHE A 1 271 ? 28.571 5.552 -18.175 1.00 93.69 271 PHE A C 1
ATOM 2086 O O . PHE A 1 271 ? 28.865 5.454 -19.368 1.00 93.69 271 PHE A O 1
ATOM 2093 N N . ASP A 1 272 ? 28.006 6.644 -17.667 1.00 91.50 272 ASP A N 1
ATOM 2094 C CA . ASP A 1 272 ? 27.868 7.907 -18.393 1.00 91.50 272 ASP A CA 1
ATOM 2095 C C . ASP A 1 272 ? 28.874 8.938 -17.854 1.00 91.50 272 ASP A C 1
ATOM 2097 O O . ASP A 1 272 ? 28.843 9.325 -16.680 1.00 91.50 272 ASP A O 1
ATOM 2101 N N . VAL A 1 273 ? 29.769 9.398 -18.734 1.00 86.94 273 VAL A N 1
ATOM 2102 C CA . VAL A 1 273 ? 30.771 10.434 -18.445 1.00 86.94 273 VAL A CA 1
ATOM 2103 C C . VAL A 1 273 ? 30.140 11.812 -18.216 1.00 86.94 273 VAL A C 1
ATOM 2105 O O . VAL A 1 273 ? 30.729 12.653 -17.543 1.00 86.94 273 VAL A O 1
ATOM 2108 N N . ALA A 1 274 ? 28.935 12.072 -18.731 1.00 84.62 274 ALA A N 1
ATOM 2109 C CA . ALA A 1 274 ? 28.240 13.336 -18.504 1.00 84.62 274 ALA A CA 1
ATOM 2110 C C . ALA A 1 274 ? 27.967 13.556 -17.007 1.00 84.62 274 ALA A C 1
ATOM 2112 O O . ALA A 1 274 ? 28.153 14.661 -16.492 1.00 84.62 274 ALA A O 1
ATOM 2113 N N . LEU A 1 275 ? 27.624 12.486 -16.286 1.00 82.25 275 LEU A N 1
ATOM 2114 C CA . LEU A 1 275 ? 27.359 12.538 -14.850 1.00 82.25 275 LEU A CA 1
ATOM 2115 C C . LEU A 1 275 ? 28.607 12.833 -14.020 1.00 82.25 275 LEU A C 1
ATOM 2117 O O . LEU A 1 275 ? 28.520 13.559 -13.032 1.00 82.25 275 LEU A O 1
ATOM 2121 N N . THR A 1 276 ? 29.778 12.333 -14.427 1.00 78.81 276 THR A N 1
ATOM 2122 C CA . THR A 1 276 ? 31.040 12.643 -13.728 1.00 78.81 276 THR A CA 1
ATOM 2123 C C . THR A 1 276 ? 31.452 14.106 -13.906 1.00 78.81 276 THR A C 1
ATOM 2125 O O . THR A 1 276 ? 32.231 14.634 -13.118 1.00 78.81 276 THR A O 1
ATOM 2128 N N . GLN A 1 277 ? 30.877 14.788 -14.899 1.00 82.12 277 GLN A N 1
ATOM 2129 C CA . GLN A 1 277 ? 31.043 16.217 -15.161 1.00 82.12 277 GLN A CA 1
ATOM 2130 C C . GLN A 1 277 ? 29.899 17.071 -14.581 1.00 82.12 277 GLN A C 1
ATOM 2132 O O . GLN A 1 277 ? 29.794 18.254 -14.906 1.00 82.12 277 GLN A O 1
ATOM 2137 N N . GLY A 1 278 ? 29.018 16.486 -13.758 1.00 77.50 278 GLY A N 1
ATOM 2138 C CA . GLY A 1 278 ? 27.879 17.179 -13.147 1.00 77.50 278 GLY A CA 1
ATOM 2139 C C . GLY A 1 278 ? 26.751 17.531 -14.123 1.00 77.50 278 GLY A C 1
ATOM 2140 O O . GLY A 1 278 ? 25.914 18.378 -13.810 1.00 77.50 278 GLY A O 1
ATOM 2141 N N . ARG A 1 279 ? 26.721 16.918 -15.311 1.00 83.12 279 ARG A N 1
ATOM 2142 C CA . ARG A 1 279 ? 25.660 17.106 -16.311 1.00 83.12 279 ARG A CA 1
ATOM 2143 C C . ARG A 1 279 ? 24.594 16.025 -16.170 1.00 83.12 279 ARG A C 1
ATOM 2145 O O . ARG A 1 279 ? 24.820 15.004 -15.536 1.00 83.12 279 ARG A O 1
ATOM 2152 N N . ASN A 1 280 ? 23.431 16.258 -16.769 1.00 82.94 280 ASN A N 1
ATOM 2153 C CA . ASN A 1 280 ? 22.352 15.270 -16.819 1.00 82.94 280 ASN A CA 1
ATOM 2154 C C . ASN A 1 280 ? 22.727 14.077 -17.717 1.00 82.94 280 ASN A C 1
ATOM 2156 O O . ASN A 1 280 ? 23.500 14.266 -18.660 1.00 82.94 280 ASN A O 1
ATOM 2160 N N . PRO A 1 281 ? 22.166 12.880 -17.454 1.00 85.94 281 PRO A N 1
ATOM 2161 C CA . PRO A 1 281 ? 22.439 11.694 -18.257 1.00 85.94 281 PRO A CA 1
ATOM 2162 C C . PRO A 1 281 ? 21.909 11.862 -19.681 1.00 85.94 281 PRO A C 1
ATOM 2164 O O . PRO A 1 281 ? 20.854 12.471 -19.914 1.00 85.94 281 PRO A O 1
ATOM 2167 N N . THR A 1 282 ? 22.618 11.279 -20.639 1.00 86.62 282 THR A N 1
ATOM 2168 C CA . THR A 1 282 ? 22.161 11.264 -22.030 1.00 86.62 282 THR A CA 1
ATOM 2169 C C . THR A 1 282 ? 20.937 10.356 -22.144 1.00 86.62 282 THR A C 1
ATOM 2171 O O . THR A 1 282 ? 20.920 9.240 -21.636 1.00 86.62 282 THR A O 1
ATOM 2174 N N . THR A 1 283 ? 19.869 10.839 -22.776 1.00 87.56 283 THR A N 1
ATOM 2175 C CA . THR A 1 283 ? 18.618 10.083 -22.929 1.00 87.56 283 THR A CA 1
ATOM 2176 C C . THR A 1 283 ? 18.508 9.566 -24.357 1.00 87.56 283 THR A C 1
ATOM 2178 O O . THR A 1 283 ? 18.472 10.364 -25.289 1.00 87.56 283 THR A O 1
ATOM 2181 N N . ILE A 1 284 ? 18.415 8.244 -24.523 1.00 85.00 284 ILE A N 1
ATOM 2182 C CA . ILE A 1 284 ? 18.142 7.606 -25.820 1.00 85.00 284 ILE A CA 1
ATOM 2183 C C . ILE A 1 284 ? 16.682 7.847 -26.196 1.00 85.00 284 ILE A C 1
ATOM 2185 O O . ILE A 1 284 ? 16.363 8.224 -27.324 1.00 85.00 284 ILE A O 1
ATOM 2189 N N . ARG A 1 285 ? 15.779 7.615 -25.235 1.00 84.75 285 ARG A N 1
ATOM 2190 C CA . ARG A 1 285 ? 14.336 7.693 -25.455 1.00 84.75 285 ARG A CA 1
ATOM 2191 C C . ARG A 1 285 ? 13.589 8.041 -24.173 1.00 84.75 285 ARG A C 1
ATOM 2193 O O . ARG A 1 285 ? 13.942 7.562 -23.097 1.00 84.75 285 ARG A O 1
ATOM 2200 N N . SER A 1 286 ? 12.557 8.872 -24.292 1.00 83.69 286 SER A N 1
ATOM 2201 C CA . SER A 1 286 ? 11.699 9.283 -23.174 1.00 83.69 286 SER A CA 1
ATOM 2202 C C . SER A 1 286 ? 10.264 9.541 -23.630 1.00 83.69 286 SER A C 1
ATOM 2204 O O . SER A 1 286 ? 9.761 10.660 -23.519 1.00 83.69 286 SER A O 1
ATOM 2206 N N . ASP A 1 287 ? 9.628 8.525 -24.204 1.00 81.62 287 ASP A N 1
ATOM 2207 C CA . ASP A 1 287 ? 8.210 8.572 -24.569 1.00 81.62 287 ASP A CA 1
ATOM 2208 C C . ASP A 1 287 ? 7.411 7.503 -23.821 1.00 81.62 287 ASP A C 1
ATOM 2210 O O . ASP A 1 287 ? 7.976 6.540 -23.307 1.00 81.62 287 ASP A O 1
ATOM 2214 N N . GLU A 1 288 ? 6.087 7.654 -23.783 1.00 71.50 288 GLU A N 1
ATOM 2215 C CA . GLU A 1 288 ? 5.176 6.759 -23.053 1.00 71.50 288 GLU A CA 1
ATOM 2216 C C . GLU A 1 288 ? 5.280 5.283 -23.476 1.00 71.50 288 GLU A C 1
ATOM 2218 O O . GLU A 1 288 ? 4.924 4.394 -22.707 1.00 71.50 288 GLU A O 1
ATOM 2223 N N . LEU A 1 289 ? 5.806 5.003 -24.673 1.00 78.75 289 LEU A N 1
ATOM 2224 C CA . LEU A 1 289 ? 5.978 3.652 -25.210 1.00 78.75 289 LEU A CA 1
ATOM 2225 C C . LEU A 1 289 ? 7.360 3.061 -24.908 1.00 78.75 289 LEU A C 1
ATOM 2227 O O . LEU A 1 289 ? 7.662 1.951 -25.355 1.00 78.75 289 LEU A O 1
ATOM 2231 N N . THR A 1 290 ? 8.217 3.790 -24.195 1.00 82.50 290 THR A N 1
ATOM 2232 C CA . THR A 1 290 ? 9.561 3.341 -23.836 1.00 82.50 290 THR A CA 1
ATOM 2233 C C . THR A 1 290 ? 9.447 2.266 -22.750 1.00 82.50 290 THR A C 1
ATOM 2235 O O . THR A 1 290 ? 9.026 2.571 -21.638 1.00 82.50 290 THR A O 1
ATOM 2238 N N . PRO A 1 291 ? 9.824 1.003 -23.027 1.00 85.50 291 PRO A N 1
ATOM 2239 C CA . PRO A 1 291 ? 9.576 -0.128 -22.125 1.00 85.50 291 PRO A CA 1
ATOM 2240 C C . PRO A 1 291 ? 10.604 -0.236 -20.983 1.00 85.50 291 PRO A C 1
ATOM 2242 O O . PRO A 1 291 ? 10.746 -1.296 -20.369 1.00 85.50 291 PRO A O 1
ATOM 2245 N N . TYR A 1 292 ? 11.344 0.843 -20.729 1.00 87.81 292 TYR A N 1
ATOM 2246 C CA . TYR A 1 292 ? 12.453 0.887 -19.791 1.00 87.81 292 TYR A CA 1
ATOM 2247 C C . TYR A 1 292 ? 12.141 1.784 -18.596 1.00 87.81 292 TYR A C 1
ATOM 2249 O O . TYR A 1 292 ? 11.517 2.842 -18.721 1.00 87.81 292 TYR A O 1
ATOM 2257 N N . HIS A 1 293 ? 12.643 1.361 -17.442 1.00 87.44 293 HIS A N 1
ATOM 2258 C CA . HIS A 1 293 ? 12.895 2.240 -16.311 1.00 87.44 293 HIS A CA 1
ATOM 2259 C C . HIS A 1 293 ? 14.398 2.470 -16.241 1.00 87.44 293 HIS A C 1
ATOM 2261 O O . HIS A 1 293 ? 15.156 1.504 -16.220 1.00 87.44 293 HIS A O 1
ATOM 2267 N N . SER A 1 294 ? 14.837 3.717 -16.173 1.00 89.50 294 SER A N 1
ATOM 2268 C CA . SER A 1 294 ? 16.257 4.038 -16.025 1.00 89.50 294 SER A CA 1
ATOM 2269 C C . SER A 1 294 ? 16.485 4.889 -14.795 1.00 89.50 294 SER A C 1
ATOM 2271 O O . SER A 1 294 ? 15.563 5.500 -14.259 1.00 89.50 294 SER A O 1
ATOM 2273 N N . GLY A 1 295 ? 17.730 4.958 -14.352 1.00 88.00 295 GLY A N 1
ATOM 2274 C CA . GLY A 1 295 ? 18.090 5.796 -13.231 1.00 88.00 295 GLY A CA 1
ATOM 2275 C C . GLY A 1 295 ? 19.543 6.214 -13.229 1.00 88.00 295 GLY A C 1
ATOM 2276 O O . GLY A 1 295 ? 20.376 5.664 -13.948 1.00 88.00 295 GLY A O 1
ATOM 2277 N N . VAL A 1 296 ? 19.823 7.218 -12.411 1.00 87.56 296 VAL A N 1
ATOM 2278 C CA . VAL A 1 296 ? 21.161 7.756 -12.179 1.00 87.56 296 VAL A CA 1
ATOM 2279 C C . VAL A 1 296 ? 21.564 7.399 -10.766 1.00 87.56 296 VAL A C 1
ATOM 2281 O O . VAL A 1 296 ? 20.791 7.631 -9.844 1.00 87.56 296 VAL A O 1
ATOM 2284 N N . PHE A 1 297 ? 22.774 6.883 -10.593 1.00 82.81 297 PHE A N 1
ATOM 2285 C CA . PHE A 1 297 ? 23.402 6.771 -9.287 1.00 82.81 297 PHE A CA 1
ATOM 2286 C C . PHE A 1 297 ? 24.349 7.957 -9.100 1.00 82.81 297 PHE A C 1
ATOM 2288 O O . PHE A 1 297 ? 25.414 8.019 -9.718 1.00 82.81 297 PHE A O 1
ATOM 2295 N N . ARG A 1 298 ? 23.952 8.920 -8.266 1.00 74.50 298 ARG A N 1
ATOM 2296 C CA . ARG A 1 298 ? 24.856 9.992 -7.827 1.00 74.50 298 ARG A CA 1
ATOM 2297 C C . ARG A 1 298 ? 25.566 9.498 -6.588 1.00 74.50 298 ARG A C 1
ATOM 2299 O O . ARG A 1 298 ? 24.856 9.008 -5.729 1.00 74.50 298 ARG A O 1
ATOM 2306 N N . ARG A 1 299 ? 26.895 9.601 -6.514 1.00 67.69 299 ARG A N 1
ATOM 2307 C CA . ARG A 1 299 ? 27.674 9.318 -5.296 1.00 67.69 299 ARG A CA 1
ATOM 2308 C C . ARG A 1 299 ? 27.723 10.530 -4.390 1.00 67.69 299 ARG A C 1
ATOM 2310 O O . ARG A 1 299 ? 27.851 11.643 -4.946 1.00 67.69 299 ARG A O 1
#

Sequence (299 aa):
MLPIRLSLENYKCNLSPSMTRCAGFCQITCGRCDCCRTLRNVATDEGLSELVWAFEISGLGNLLNAPGWEVAILGPRNGALQRLLDSLGFTVQDVESNSKWARVLGEALKFSVLKADPDLRAVYTEAFLHDGMELATEFDDHQRLKVQKDGGGTVKFVGPMGSATVLEWDKPSCKGYIHIVDEYLVPSADFGTYLEDVTDVGETEGYCETATSKQYDGQLVDTKQTQSPGDCCRKCKKNKDCTVWTFCAKPSGCQERNSPIIPWGTCHLLFDVALTQGRNPTTIRSDELTPYHSGVFRR

Radius of gyration: 23.82 Å; chains: 1; bounding box: 73×43×66 Å

Organism: NCBI:txid121088

Secondary structure (DSSP, 8-state):
--PPPPP---------SS-----S---S--S-------HHHHHHHTT-HHHHHHHHHTT-TTGGG-TT--EEEEEEPTTHHHHHHHHHT--HHHHHH-TTHHHHHHHHHHHTEEEPBTTTTB---GGG--TT-EEEBS-TT--EEEEEE-TTS-EEEE-SS-EEEEEEEEEE-SS-EEEEESS-----TTHHHHHHHHH---TT--EEEEETT-EE--EEEEEEE-SSHHHHHHHHHH-TT-SEEEEE--TT-B--TTSPPBPTTEEEEEE-HHHHTTPPPPEEE-STT--EEEEEEE-